Protein AF-0000000083510305 (afdb_homodimer)

Secondary structure (DSSP, 8-state):
------TT--S--HHHHHHHHHHHHHTSSS-SS-HHHHHHHHHHHT-SSHHHHHHHHHHHHHHS-HHHHHHHHHHHHHHHHHHTTHHHH---HHHHHHHHHHHH---SS--S-HHHHHHHHHHHHHHHHHTHHHHH-----/------TT--S--HHHHHHHHHHHHHTSSS-SS-HHHHHHHHHHHT-SSHHHHHHHHHHHHHHS-HHHHHHHHHHHHHHHHHHTTHHHH---HHHHHHHHHHHH---SS--S-HHHHHHHHHHHHHHHHHTHHHHH-----

Solvent-accessible surface area (backbone atoms only — not comparable to full-atom values): 15583 Å² total; per-residue (Å²): 130,83,68,81,63,56,76,70,58,73,85,52,53,61,60,47,36,52,37,42,53,46,53,55,44,53,62,34,92,58,30,68,41,43,49,90,44,39,65,58,52,50,56,28,65,64,41,80,54,62,70,57,21,53,51,45,47,29,52,54,52,70,67,42,58,65,70,43,35,46,49,47,54,48,51,48,51,52,50,48,57,50,35,76,41,15,92,79,69,72,39,39,63,65,56,48,11,63,60,43,8,63,29,34,38,53,60,84,66,84,79,63,58,63,70,60,49,44,52,48,26,20,48,48,43,34,48,49,58,74,42,35,50,80,55,75,41,76,73,89,117,129,81,66,80,62,58,75,70,59,71,86,52,55,61,62,46,34,51,34,41,52,44,52,56,44,54,61,34,93,58,31,66,42,43,50,91,44,41,65,58,51,50,56,28,66,64,42,80,53,63,69,58,21,53,50,45,47,29,52,53,51,72,66,42,59,65,70,43,36,47,47,48,54,48,51,48,52,52,50,48,58,50,35,76,41,15,91,80,70,73,38,38,63,64,55,48,12,63,61,43,7,62,30,34,36,53,62,82,66,85,79,63,59,62,70,59,49,45,51,48,27,20,48,49,43,35,48,49,60,75,40,34,50,78,54,74,42,76,73,89,116

Sequence (282 aa):
EEKLNLDDSQWEDIHVVTGALKMFFRELPEPLFPFCFFELFVEAIKTQDYQQRVQSIKKLVSQLPKPNHDTMKVLFRHLQKIIAKASENLMSTQGISIVFGPTLLWPQFDTGNMAVHMVYQNQIVELILIEYSEIFGPTDDEEKLNLDDSQWEDIHVVTGALKMFFRELPEPLFPFCFFELFVEAIKTQDYQQRVQSIKKLVSQLPKPNHDTMKVLFRHLQKIIAKASENLMSTQGISIVFGPTLLWPQFDTGNMAVHMVYQNQIVELILIEYSEIFGPTDD

Structure (mmCIF, N/CA/C/O backbone):
data_AF-0000000083510305-model_v1
#
loop_
_entity.id
_entity.type
_entity.pdbx_description
1 polymer 'Rho GTPase-activating protein 15'
#
loop_
_atom_site.group_PDB
_atom_site.id
_atom_site.type_symbol
_atom_site.label_atom_id
_atom_site.label_alt_id
_atom_site.label_comp_id
_atom_site.label_asym_id
_atom_site.label_entity_id
_atom_site.label_seq_id
_atom_site.pdbx_PDB_ins_code
_atom_site.Cartn_x
_atom_site.Cartn_y
_atom_site.Cartn_z
_atom_site.occupancy
_atom_site.B_iso_or_equiv
_atom_site.auth_seq_id
_atom_site.auth_comp_id
_atom_site.auth_asym_id
_atom_site.auth_atom_id
_atom_site.pdbx_PDB_model_num
ATOM 1 N N . GLU A 1 1 ? -6.637 30.328 -6.191 1 25.42 1 GLU A N 1
ATOM 2 C CA . GLU A 1 1 ? -6.035 29.266 -5.398 1 25.42 1 GLU A CA 1
ATOM 3 C C . GLU A 1 1 ? -6.324 27.891 -6.004 1 25.42 1 GLU A C 1
ATOM 5 O O . GLU A 1 1 ? -7.473 27.453 -6.039 1 25.42 1 GLU A O 1
ATOM 10 N N . GLU A 1 2 ? -5.828 27.453 -7.109 1 31.28 2 GLU A N 1
ATOM 11 C CA . GLU A 1 2 ? -6.191 26.344 -7.984 1 31.28 2 GLU A CA 1
ATOM 12 C C . GLU A 1 2 ? -6.234 25.031 -7.219 1 31.28 2 GLU A C 1
ATOM 14 O O . GLU A 1 2 ? -5.238 24.625 -6.625 1 31.28 2 GLU A O 1
ATOM 19 N N . LYS A 1 3 ? -7.402 24.75 -6.73 1 38.06 3 LYS A N 1
ATOM 20 C CA . LYS A 1 3 ? -7.809 23.531 -6.047 1 38.06 3 LYS A CA 1
ATOM 21 C C . LYS A 1 3 ? -7.242 22.297 -6.742 1 38.06 3 LYS A C 1
ATOM 23 O O . LYS A 1 3 ? -7.453 22.109 -7.941 1 38.06 3 LYS A O 1
ATOM 28 N N . LEU A 1 4 ? -6.059 21.969 -6.465 1 45.41 4 LEU A N 1
ATOM 29 C CA . LEU A 1 4 ? -5.48 20.734 -6.996 1 45.41 4 LEU A CA 1
ATOM 30 C C . LEU A 1 4 ? -6.516 19.625 -7.031 1 45.41 4 LEU A C 1
ATOM 32 O O . LEU A 1 4 ? -7.004 19.188 -5.984 1 45.41 4 LEU A O 1
ATOM 36 N N . ASN A 1 5 ? -7.527 19.891 -7.984 1 44.62 5 ASN A N 1
ATOM 37 C CA . ASN A 1 5 ? -8.602 18.922 -8.156 1 44.62 5 ASN A CA 1
ATOM 38 C C . ASN A 1 5 ? -8.047 17.547 -8.531 1 44.62 5 ASN A C 1
ATOM 40 O O . ASN A 1 5 ? -7.805 17.266 -9.703 1 44.62 5 ASN A O 1
ATOM 44 N N . LEU A 1 6 ? -7.402 16.984 -7.684 1 47.88 6 LEU A N 1
ATOM 45 C CA . LEU A 1 6 ? -6.914 15.617 -7.887 1 47.88 6 LEU A CA 1
ATOM 46 C C . LEU A 1 6 ? -8.062 14.672 -8.234 1 47.88 6 LEU A C 1
ATOM 48 O O . LEU A 1 6 ? -7.832 13.57 -8.734 1 47.88 6 LEU A O 1
ATOM 52 N N . ASP A 1 7 ? -9.273 15.094 -7.91 1 45.78 7 ASP A N 1
ATOM 53 C CA . ASP A 1 7 ? -10.406 14.203 -8.156 1 45.78 7 ASP A CA 1
ATOM 54 C C . ASP A 1 7 ? -10.727 14.117 -9.641 1 45.78 7 ASP A C 1
ATOM 56 O O . ASP A 1 7 ? -11.461 13.227 -10.078 1 45.78 7 ASP A O 1
ATOM 60 N N . ASP A 1 8 ? -10.625 15.172 -10.258 1 42.31 8 ASP A N 1
ATOM 61 C CA . ASP A 1 8 ? -11.156 15.227 -11.617 1 42.31 8 ASP A CA 1
ATOM 62 C C . ASP A 1 8 ? -10.391 14.297 -12.547 1 42.31 8 ASP A C 1
ATOM 64 O O . ASP A 1 8 ? -10.469 14.43 -13.773 1 42.31 8 ASP A O 1
ATOM 68 N N . SER A 1 9 ? -9.375 13.703 -12.195 1 45.38 9 SER A N 1
ATOM 69 C CA . SER A 1 9 ? -8.617 12.93 -13.172 1 45.38 9 SER A CA 1
ATOM 70 C C . SER A 1 9 ? -9.422 11.734 -13.68 1 45.38 9 SER A C 1
ATOM 72 O O . SER A 1 9 ? -9.305 10.633 -13.141 1 45.38 9 SER A O 1
ATOM 74 N N . GLN A 1 10 ? -10.555 11.859 -14.039 1 45.66 10 GLN A N 1
ATOM 75 C CA . GLN A 1 10 ? -11.383 10.82 -14.656 1 45.66 10 GLN A CA 1
ATOM 76 C C . GLN A 1 10 ? -10.539 9.883 -15.516 1 45.66 10 GLN A C 1
ATOM 78 O O . GLN A 1 10 ? -10.734 8.672 -15.492 1 45.66 10 GLN A O 1
ATOM 83 N N . TRP A 1 11 ? -10.086 10.367 -16.719 1 45.5 11 TRP A N 1
ATOM 84 C CA . TRP A 1 11 ? -9.445 9.453 -17.656 1 45.5 11 TRP A CA 1
ATOM 85 C C . TRP A 1 11 ? -8.031 9.109 -17.188 1 45.5 11 TRP A C 1
ATOM 87 O O . TRP A 1 11 ? -7.059 9.711 -17.641 1 45.5 11 TRP A O 1
ATOM 97 N N . GLU A 1 12 ? -7.902 8.914 -15.922 1 55.81 12 GLU A N 1
ATOM 98 C CA . GLU A 1 12 ? -6.602 8.508 -15.398 1 55.81 12 GLU A CA 1
ATOM 99 C C . GLU A 1 12 ? -5.973 7.422 -16.266 1 55.81 12 GLU A C 1
ATOM 101 O O . GLU A 1 12 ? -6.656 6.484 -16.688 1 55.81 12 GLU A O 1
ATOM 106 N N . ASP A 1 13 ? -4.848 7.77 -17 1 70.75 13 ASP A N 1
ATOM 107 C CA . ASP A 1 13 ? -4.043 6.828 -17.766 1 70.75 13 ASP A CA 1
ATOM 108 C C . ASP A 1 13 ? -3.754 5.562 -16.953 1 70.75 13 ASP A C 1
ATOM 110 O O . ASP A 1 13 ? -2.994 5.602 -15.984 1 70.75 13 ASP A O 1
ATOM 114 N N . ILE A 1 14 ? -4.555 4.59 -17.125 1 77.38 14 ILE A N 1
ATOM 115 C CA . ILE A 1 14 ? -4.508 3.311 -16.422 1 77.38 14 ILE A CA 1
ATOM 116 C C . ILE A 1 14 ? -3.07 2.799 -16.375 1 77.38 14 ILE A C 1
ATOM 118 O O . ILE A 1 14 ? -2.658 2.174 -15.391 1 77.38 14 ILE A O 1
ATOM 122 N N . HIS A 1 15 ? -2.385 3.211 -17.406 1 78.38 15 HIS A N 1
ATOM 123 C CA . HIS A 1 15 ? -0.986 2.797 -17.438 1 78.38 15 HIS A CA 1
ATOM 124 C C . HIS A 1 15 ? -0.173 3.527 -16.375 1 78.38 15 HIS A C 1
ATOM 126 O O . HIS A 1 15 ? 0.713 2.938 -15.75 1 78.38 15 HIS A O 1
ATOM 132 N N . VAL A 1 16 ? -0.559 4.719 -16.25 1 80.88 16 VAL A N 1
ATOM 133 C CA . VAL A 1 16 ? 0.152 5.531 -15.273 1 80.88 16 VAL A CA 1
ATOM 134 C C . VAL A 1 16 ? -0.205 5.062 -13.867 1 80.88 16 VAL A C 1
ATOM 136 O O . VAL A 1 16 ? 0.675 4.91 -13.016 1 80.88 16 VAL A O 1
ATOM 139 N N . VAL A 1 17 ? -1.445 4.762 -13.617 1 83.38 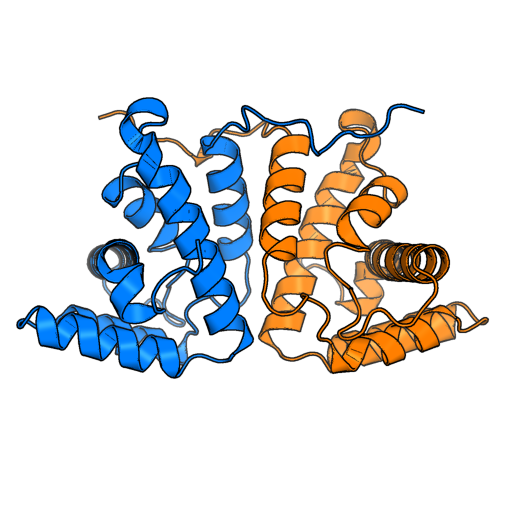17 VAL A N 1
ATOM 140 C CA . VAL A 1 17 ? -1.922 4.301 -12.32 1 83.38 17 VAL A CA 1
ATOM 141 C C . VAL A 1 17 ? -1.266 2.965 -11.977 1 83.38 17 VAL A C 1
ATOM 143 O O . VAL A 1 17 ? -0.73 2.793 -10.875 1 83.38 17 VAL A O 1
ATOM 146 N N . THR A 1 18 ? -1.279 2.061 -12.906 1 86 18 THR A N 1
ATOM 147 C CA . THR A 1 18 ? -0.677 0.747 -12.711 1 86 18 THR A CA 1
ATOM 148 C C . THR A 1 18 ? 0.826 0.87 -12.477 1 86 18 THR A C 1
ATOM 150 O O . THR A 1 18 ? 1.384 0.191 -11.617 1 86 18 THR A O 1
ATOM 153 N N . GLY A 1 19 ? 1.399 1.732 -13.25 1 86.38 19 GLY A N 1
ATOM 154 C CA . GLY A 1 19 ? 2.82 1.99 -13.078 1 86.38 19 GLY A CA 1
ATOM 155 C C . GLY A 1 19 ? 3.168 2.523 -11.703 1 86.38 19 GLY A C 1
ATOM 156 O O . GLY A 1 19 ? 4.16 2.105 -11.102 1 86.38 19 GLY A O 1
ATOM 157 N N . ALA A 1 20 ? 2.365 3.465 -11.242 1 85.62 20 ALA A N 1
ATOM 158 C CA . ALA A 1 20 ? 2.59 4.043 -9.922 1 85.62 20 ALA A CA 1
ATOM 159 C C . ALA A 1 20 ? 2.48 2.982 -8.828 1 85.62 20 ALA A C 1
ATOM 161 O O . ALA A 1 20 ? 3.33 2.906 -7.938 1 85.62 20 ALA A O 1
ATOM 162 N N . LEU A 1 21 ? 1.499 2.141 -8.906 1 91.19 21 LEU A N 1
ATOM 163 C CA . LEU A 1 21 ? 1.305 1.077 -7.926 1 91.19 21 LEU A CA 1
ATOM 164 C C . LEU A 1 21 ? 2.432 0.053 -8.008 1 91.19 21 LEU A C 1
ATOM 166 O O . LEU A 1 21 ? 2.957 -0.381 -6.977 1 91.19 21 LEU A O 1
ATOM 170 N N . LYS A 1 22 ? 2.789 -0.271 -9.156 1 91.62 22 LYS A N 1
ATOM 171 C CA . LYS A 1 22 ? 3.902 -1.193 -9.359 1 91.62 22 LYS A CA 1
ATOM 172 C C . LYS A 1 22 ? 5.172 -0.681 -8.688 1 91.62 22 LYS A C 1
ATOM 174 O O . LYS A 1 22 ? 5.816 -1.408 -7.93 1 91.62 22 LYS A O 1
ATOM 179 N N . MET A 1 23 ? 5.461 0.488 -9.016 1 86.12 23 MET A N 1
ATOM 180 C CA . MET A 1 23 ? 6.668 1.077 -8.445 1 86.12 23 MET A CA 1
ATOM 181 C C . MET A 1 23 ? 6.582 1.142 -6.926 1 86.12 23 MET A C 1
ATOM 183 O O . MET A 1 23 ? 7.559 0.861 -6.23 1 86.12 23 MET A O 1
ATOM 187 N N . PHE A 1 24 ? 5.566 1.543 -6.406 1 89.56 24 PHE A N 1
ATOM 188 C CA . PHE A 1 24 ? 5.363 1.658 -4.965 1 89.56 24 PHE A CA 1
ATOM 189 C C . PHE A 1 24 ? 5.582 0.315 -4.277 1 89.56 24 PHE A C 1
ATOM 191 O O . PHE A 1 24 ? 6.348 0.221 -3.318 1 89.56 24 PHE A O 1
ATOM 198 N N . PHE A 1 25 ? 4.93 -0.717 -4.789 1 94.38 25 PHE A N 1
ATOM 199 C CA . PHE A 1 25 ? 5.023 -2.02 -4.145 1 94.38 25 PHE A CA 1
ATOM 200 C C . PHE A 1 25 ? 6.414 -2.617 -4.332 1 94.38 25 PHE A C 1
ATOM 202 O O . PHE A 1 25 ? 6.902 -3.35 -3.471 1 94.38 25 PHE A O 1
ATOM 209 N N . ARG A 1 26 ? 7.031 -2.252 -5.438 1 92.5 26 ARG A N 1
ATOM 210 C CA . ARG A 1 26 ? 8.375 -2.744 -5.719 1 92.5 26 ARG A CA 1
ATOM 211 C C . ARG A 1 26 ? 9.391 -2.176 -4.727 1 92.5 26 ARG A C 1
ATOM 213 O O . ARG A 1 26 ? 10.406 -2.807 -4.445 1 92.5 26 ARG A O 1
ATOM 220 N N . GLU A 1 27 ? 9.117 -1.088 -4.156 1 90.75 27 GLU A N 1
ATOM 221 C CA . GLU A 1 27 ? 10.062 -0.378 -3.303 1 90.75 27 GLU A CA 1
ATOM 222 C C . GLU A 1 27 ? 9.922 -0.807 -1.845 1 90.75 27 GLU A C 1
ATOM 224 O O . GLU A 1 27 ? 10.75 -0.453 -1.004 1 90.75 27 GLU A O 1
ATOM 229 N N . LEU A 1 28 ? 8.922 -1.555 -1.534 1 93.38 28 LEU A N 1
ATOM 230 C CA . LEU A 1 28 ? 8.75 -2.004 -0.158 1 93.38 28 LEU A CA 1
ATOM 231 C C . LEU A 1 28 ? 9.922 -2.879 0.28 1 93.38 28 LEU A C 1
ATOM 233 O O . LEU A 1 28 ? 10.43 -3.68 -0.507 1 93.38 28 LEU A O 1
ATOM 237 N N . PRO A 1 29 ? 10.352 -2.738 1.531 1 92.12 29 PRO A N 1
ATOM 238 C CA . PRO A 1 29 ? 11.445 -3.582 2.012 1 92.12 29 PRO A CA 1
ATOM 239 C C . PRO A 1 29 ? 11.109 -5.07 1.975 1 92.12 29 PRO A C 1
ATOM 241 O O . PRO A 1 29 ? 12 -5.906 1.83 1 92.12 29 PRO A O 1
ATOM 244 N N . GLU A 1 30 ? 9.906 -5.344 2.186 1 95.25 30 GLU A N 1
ATOM 245 C CA . GLU A 1 30 ? 9.336 -6.676 2.01 1 95.25 30 GLU A CA 1
ATOM 246 C C . GLU A 1 30 ? 8.125 -6.641 1.085 1 95.25 30 GLU A C 1
ATOM 248 O O . GLU A 1 30 ? 7.32 -5.707 1.141 1 95.25 30 GLU A O 1
ATOM 253 N N . PRO A 1 31 ? 8.07 -7.719 0.222 1 96.81 31 PRO A N 1
ATOM 254 C CA . PRO A 1 31 ? 6.945 -7.691 -0.712 1 96.81 31 PRO A CA 1
ATOM 255 C C . PRO A 1 31 ? 5.598 -7.867 -0.016 1 96.81 31 PRO A C 1
ATOM 257 O O . PRO A 1 31 ? 5.547 -8.258 1.152 1 96.81 31 PRO A O 1
ATOM 260 N N . LEU A 1 32 ? 4.555 -7.449 -0.732 1 97.38 32 LEU A N 1
ATOM 261 C CA . LEU A 1 32 ? 3.203 -7.582 -0.201 1 97.38 32 LEU A CA 1
ATOM 262 C C . LEU A 1 32 ? 2.943 -9.008 0.276 1 97.38 32 LEU A C 1
ATOM 264 O O . LEU A 1 32 ? 2.277 -9.211 1.292 1 97.38 32 LEU A O 1
ATOM 268 N N . PHE A 1 33 ? 3.445 -9.969 -0.569 1 98.19 33 PHE A N 1
ATOM 269 C CA . PHE A 1 33 ? 3.551 -11.344 -0.089 1 98.19 33 PHE A CA 1
ATOM 270 C C . PHE A 1 33 ? 4.816 -11.531 0.741 1 98.19 33 PHE A C 1
ATOM 272 O O . PHE A 1 33 ? 5.914 -11.641 0.193 1 98.19 33 PHE A O 1
ATOM 279 N N . PRO A 1 34 ? 4.625 -11.641 2.004 1 97.25 34 PRO A N 1
ATOM 280 C CA . PRO A 1 34 ? 5.824 -11.68 2.848 1 97.25 34 PRO A CA 1
ATOM 281 C C . PRO A 1 34 ? 6.777 -12.812 2.465 1 97.25 34 PRO A C 1
ATOM 283 O O . PRO A 1 34 ? 6.336 -13.867 2.002 1 97.25 34 PRO A O 1
ATOM 286 N N . PHE A 1 35 ? 8.055 -12.586 2.801 1 96.56 35 PHE A N 1
ATOM 287 C CA . PHE A 1 35 ? 9.117 -13.523 2.443 1 96.56 35 PHE A CA 1
ATOM 288 C C . PHE A 1 35 ? 8.797 -14.922 2.941 1 96.56 35 PHE A C 1
ATOM 290 O O . PHE A 1 35 ? 8.961 -15.906 2.209 1 96.56 35 PHE A O 1
ATOM 297 N N . CYS A 1 36 ? 8.297 -15.023 4.125 1 96.75 36 CYS A N 1
ATOM 298 C CA . CYS A 1 36 ? 8.07 -16.328 4.754 1 96.75 36 CYS A CA 1
ATOM 299 C C . CYS A 1 36 ? 6.918 -17.062 4.074 1 96.75 36 CYS A C 1
ATOM 301 O O . CYS A 1 36 ? 6.738 -18.266 4.285 1 96.75 36 CYS A O 1
ATOM 303 N N . PHE A 1 37 ? 6.203 -16.406 3.172 1 97.75 37 PHE A N 1
ATOM 304 C CA . PHE A 1 37 ? 5.062 -17.016 2.502 1 97.75 37 PHE A CA 1
ATOM 305 C C . PHE A 1 37 ? 5.418 -17.422 1.073 1 97.75 37 PHE A C 1
ATOM 307 O O . PHE A 1 37 ? 4.66 -18.125 0.412 1 97.75 37 PHE A O 1
ATOM 314 N N . PHE A 1 38 ? 6.516 -17 0.549 1 97.38 38 PHE A N 1
ATOM 315 C CA . PHE A 1 38 ? 6.859 -17.156 -0.859 1 97.38 38 PHE A CA 1
ATOM 316 C C . PHE A 1 38 ? 6.805 -18.625 -1.261 1 97.38 38 PHE A C 1
ATOM 318 O O . PHE A 1 38 ? 6.074 -19 -2.18 1 97.38 38 PHE A O 1
ATOM 325 N N . GLU A 1 39 ? 7.543 -19.422 -0.494 1 96.62 39 GLU A N 1
ATOM 326 C CA . GLU A 1 39 ? 7.621 -20.828 -0.853 1 96.62 39 GLU A CA 1
ATOM 327 C C . GLU A 1 39 ? 6.27 -21.516 -0.693 1 96.62 39 GLU A C 1
ATOM 329 O O . GLU A 1 39 ? 5.938 -22.438 -1.451 1 96.62 39 GLU A O 1
ATOM 334 N N . LEU A 1 40 ? 5.531 -21.078 0.285 1 98.38 40 LEU A N 1
ATOM 335 C CA . LEU A 1 40 ? 4.211 -21.656 0.513 1 98.38 40 LEU A CA 1
ATOM 336 C C . LEU A 1 40 ? 3.291 -21.4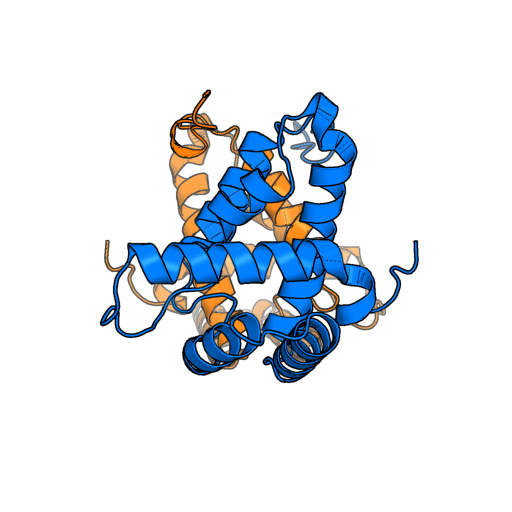06 -0.674 1 98.38 40 LEU A C 1
ATOM 338 O O . LEU A 1 40 ? 2.594 -22.312 -1.137 1 98.38 40 LEU A O 1
ATOM 342 N N . PHE A 1 41 ? 3.344 -20.203 -1.216 1 98.62 41 PHE A N 1
ATOM 343 C CA . PHE A 1 41 ? 2.521 -19.859 -2.373 1 98.62 41 PHE A CA 1
ATOM 344 C C . PHE A 1 41 ? 3.002 -20.609 -3.613 1 98.62 41 PHE A C 1
ATOM 346 O O . PHE A 1 41 ? 2.193 -21.047 -4.43 1 98.62 41 PHE A O 1
ATOM 353 N N . VAL A 1 42 ? 4.324 -20.719 -3.77 1 97.75 42 VAL A N 1
ATOM 354 C CA . VAL A 1 42 ? 4.875 -21.438 -4.914 1 97.75 42 VAL A CA 1
ATOM 355 C C . VAL A 1 42 ? 4.43 -22.891 -4.879 1 97.75 42 VAL A C 1
ATOM 357 O O . VAL A 1 42 ? 3.994 -23.438 -5.891 1 97.75 42 VAL A O 1
ATOM 360 N N . GLU A 1 43 ? 4.504 -23.5 -3.725 1 98.12 43 GLU A N 1
ATOM 361 C CA . GLU A 1 43 ? 4.074 -24.891 -3.607 1 98.12 43 GLU A CA 1
ATOM 362 C C . GLU A 1 43 ? 2.578 -25.031 -3.869 1 98.12 43 GLU A C 1
ATOM 364 O O . GLU A 1 43 ? 2.141 -25.984 -4.508 1 98.12 43 GLU A O 1
ATOM 369 N N . ALA A 1 44 ? 1.809 -24.109 -3.418 1 98.69 44 ALA A N 1
ATOM 370 C CA . ALA A 1 44 ? 0.358 -24.141 -3.59 1 98.69 44 ALA A CA 1
ATOM 371 C C . ALA A 1 44 ? -0.02 -24.062 -5.066 1 98.69 44 ALA A C 1
ATOM 373 O O . ALA A 1 44 ? -0.903 -24.781 -5.527 1 98.69 44 ALA A O 1
ATOM 374 N N . ILE A 1 45 ? 0.703 -23.219 -5.789 1 98.56 45 ILE A N 1
ATOM 375 C CA . ILE A 1 45 ? 0.307 -22.969 -7.172 1 98.56 45 ILE A CA 1
ATOM 376 C C . ILE A 1 45 ? 0.693 -24.156 -8.039 1 98.56 45 ILE A C 1
ATOM 378 O O . ILE A 1 45 ? 0.179 -24.312 -9.148 1 98.56 45 ILE A O 1
ATOM 382 N N . LYS A 1 46 ? 1.541 -24.969 -7.543 1 97.75 46 LYS A N 1
ATOM 383 C CA . LYS A 1 46 ? 1.995 -26.141 -8.273 1 97.75 46 LYS A CA 1
ATOM 384 C C . LYS A 1 46 ? 0.992 -27.281 -8.148 1 97.75 46 LYS A C 1
ATOM 386 O O . LYS A 1 46 ? 1.075 -28.266 -8.883 1 97.75 46 LYS A O 1
ATOM 391 N N . THR A 1 47 ? 0.057 -27.125 -7.238 1 98 47 THR A N 1
ATOM 392 C CA . THR A 1 47 ? -0.943 -28.172 -7.035 1 98 47 THR A CA 1
ATOM 393 C C . THR A 1 47 ? -1.685 -28.469 -8.336 1 98 47 THR A C 1
ATOM 395 O O . THR A 1 47 ? -2.148 -27.547 -9.016 1 98 47 THR A O 1
ATOM 398 N N . GLN A 1 48 ? -1.865 -29.703 -8.641 1 96.94 48 GLN A N 1
ATOM 399 C CA . GLN A 1 48 ? -2.416 -30.109 -9.93 1 96.94 48 GLN A CA 1
ATOM 400 C C . GLN A 1 48 ? -3.928 -29.906 -9.969 1 96.94 48 GLN A C 1
ATOM 402 O O . GLN A 1 48 ? -4.473 -29.469 -10.984 1 96.94 48 GLN A O 1
ATOM 407 N N . ASP A 1 49 ? -4.598 -30.328 -8.93 1 97.88 49 ASP A N 1
ATOM 408 C CA . ASP A 1 49 ? -6.047 -30.156 -8.875 1 97.88 49 ASP A CA 1
ATOM 409 C C . ASP A 1 49 ? -6.414 -28.672 -8.719 1 97.88 49 ASP A C 1
ATOM 411 O O . ASP A 1 49 ? -5.992 -28.031 -7.758 1 97.88 49 ASP A O 1
ATOM 415 N N . TYR A 1 50 ? -7.199 -28.219 -9.617 1 97.94 50 TYR A N 1
ATOM 416 C CA . TYR A 1 50 ? -7.504 -26.781 -9.672 1 97.94 50 TYR A CA 1
ATOM 417 C C . TYR A 1 50 ? -8.219 -26.344 -8.406 1 97.94 50 TYR A C 1
ATOM 419 O O . TYR A 1 50 ? -7.879 -25.312 -7.82 1 97.94 50 TYR A O 1
ATOM 427 N N . GLN A 1 51 ? -9.234 -27.062 -7.988 1 98.06 51 GLN A N 1
ATOM 428 C CA . GLN A 1 51 ? -10 -26.672 -6.809 1 98.06 51 GLN A CA 1
ATOM 429 C C . GLN A 1 51 ? -9.125 -26.688 -5.559 1 98.06 51 GLN A C 1
ATOM 431 O O . GLN A 1 51 ? -9.242 -25.812 -4.707 1 98.06 51 GLN A O 1
ATOM 436 N N . GLN A 1 52 ? -8.297 -27.672 -5.48 1 98.38 52 GLN A N 1
ATOM 437 C CA . GLN A 1 52 ? -7.363 -27.734 -4.359 1 98.38 52 GLN A CA 1
ATOM 438 C C . GLN A 1 52 ? -6.371 -26.578 -4.402 1 98.38 52 GLN A C 1
ATOM 440 O O . GLN A 1 52 ? -5.996 -26.031 -3.357 1 98.38 52 GLN A O 1
ATOM 445 N N . ARG A 1 53 ? -5.926 -26.297 -5.586 1 98.56 53 ARG A N 1
ATOM 446 C CA . ARG A 1 53 ? -5.02 -25.172 -5.781 1 98.56 53 ARG A CA 1
ATOM 447 C C . ARG A 1 53 ? -5.641 -23.859 -5.281 1 98.56 53 ARG A C 1
ATOM 449 O O . ARG A 1 53 ? -5.012 -23.125 -4.527 1 98.56 53 ARG A O 1
ATOM 456 N N . VAL A 1 54 ? -6.875 -23.578 -5.645 1 98.62 54 VAL A N 1
ATOM 457 C CA . VAL A 1 54 ? -7.605 -22.391 -5.25 1 98.62 54 VAL A CA 1
ATOM 458 C C . VAL A 1 54 ? -7.789 -22.359 -3.734 1 98.62 54 VAL A C 1
ATOM 460 O O . VAL A 1 54 ? -7.574 -21.328 -3.092 1 98.62 54 VAL A O 1
ATOM 463 N N . GLN A 1 55 ? -8.117 -23.484 -3.135 1 98.62 55 GLN A N 1
ATOM 464 C CA . GLN A 1 55 ? -8.336 -23.547 -1.693 1 98.62 55 GLN A CA 1
ATOM 465 C C . GLN A 1 55 ? -7.031 -23.328 -0.928 1 98.62 55 GLN A C 1
ATOM 467 O O . GLN A 1 55 ? -7.027 -22.719 0.14 1 98.62 55 GLN A O 1
ATOM 472 N N . SER A 1 56 ? -5.965 -23.875 -1.467 1 98.75 56 SER A N 1
ATOM 473 C CA . SER A 1 56 ? -4.664 -23.688 -0.833 1 98.75 56 SER A CA 1
ATOM 474 C C . SER A 1 56 ? -4.246 -22.219 -0.853 1 98.75 56 SER A C 1
ATOM 476 O O . SER A 1 56 ? -3.742 -21.688 0.145 1 98.75 56 SER A O 1
ATOM 478 N N . ILE A 1 57 ? -4.465 -21.594 -1.938 1 98.81 57 ILE A N 1
ATOM 479 C CA . ILE A 1 57 ? -4.129 -20.172 -2.064 1 98.81 57 ILE A CA 1
ATOM 480 C C . ILE A 1 57 ? -5.016 -19.344 -1.135 1 98.81 57 ILE A C 1
ATOM 482 O O . ILE A 1 57 ? -4.535 -18.438 -0.452 1 98.81 57 ILE A O 1
ATOM 486 N N . LYS A 1 58 ? -6.273 -19.672 -1.089 1 98.75 58 LYS A N 1
ATOM 487 C CA . LYS A 1 58 ? -7.211 -18.984 -0.203 1 98.75 58 LYS A CA 1
ATOM 488 C C . LYS A 1 58 ? -6.773 -19.094 1.254 1 98.75 58 LYS A C 1
ATOM 490 O O . LYS A 1 58 ? -6.805 -18.109 1.994 1 98.75 58 LYS A O 1
ATOM 495 N N . LYS A 1 59 ? -6.395 -20.281 1.609 1 98.75 59 LYS A N 1
ATOM 496 C CA . LYS A 1 59 ? -5.934 -20.516 2.975 1 98.75 59 LYS A CA 1
ATOM 497 C C . LYS A 1 59 ? -4.711 -19.656 3.297 1 98.75 59 LYS A C 1
ATOM 499 O O . LYS A 1 59 ? -4.648 -19.031 4.355 1 98.75 59 LYS A O 1
ATOM 504 N N . LEU A 1 60 ? -3.771 -19.641 2.439 1 98.81 60 LEU A N 1
ATOM 505 C CA . LEU A 1 60 ? -2.555 -18.875 2.654 1 98.81 60 LEU A CA 1
ATOM 506 C C . LEU A 1 60 ? -2.867 -17.375 2.734 1 98.81 60 LEU A C 1
ATOM 508 O O . LEU A 1 60 ? -2.324 -16.672 3.586 1 98.81 60 LEU A O 1
ATOM 512 N N . VAL A 1 61 ? -3.773 -16.875 1.82 1 98.69 61 VAL A N 1
ATOM 513 C CA . VAL A 1 61 ? -4.176 -15.469 1.826 1 98.69 61 VAL A CA 1
ATOM 514 C C . VAL A 1 61 ? -4.812 -15.125 3.168 1 98.69 61 VAL A C 1
ATOM 516 O O . VAL A 1 61 ? -4.57 -14.047 3.717 1 98.69 61 VAL A O 1
ATOM 519 N N . SER A 1 62 ? -5.559 -16.016 3.736 1 98.38 62 SER A N 1
ATOM 520 C CA . SER A 1 62 ? -6.238 -15.781 5.004 1 98.38 62 SER A CA 1
ATOM 521 C C . SER A 1 62 ? -5.25 -15.781 6.168 1 98.38 62 SER A C 1
ATOM 523 O O . SER A 1 62 ? -5.555 -15.266 7.246 1 98.38 62 SER A O 1
ATOM 525 N N . GLN A 1 63 ? -4.082 -16.359 5.98 1 98.38 63 GLN A N 1
ATOM 526 C CA . GLN A 1 63 ? -3.082 -16.469 7.039 1 98.38 63 GLN A CA 1
ATOM 527 C C . GLN A 1 63 ? -2.111 -15.297 7.012 1 98.38 63 GLN A C 1
ATOM 529 O O . GLN A 1 63 ? -1.271 -15.156 7.902 1 98.38 63 GLN A O 1
ATOM 534 N N . LEU A 1 64 ? -2.176 -14.398 6.016 1 97.88 64 LEU A N 1
ATOM 535 C CA . LEU A 1 64 ? -1.316 -13.227 5.934 1 97.88 64 LEU A CA 1
ATOM 536 C C . LEU A 1 64 ? -1.546 -12.305 7.125 1 97.88 64 LEU A C 1
ATOM 538 O O . LEU A 1 64 ? -2.645 -12.266 7.684 1 97.88 64 LEU A O 1
ATOM 542 N N . PRO A 1 65 ? -0.443 -11.547 7.461 1 95.25 65 PRO A N 1
ATOM 543 C CA . PRO A 1 65 ? -0.734 -10.445 8.383 1 95.25 65 PRO A CA 1
ATOM 544 C C . PRO A 1 65 ? -1.902 -9.578 7.914 1 95.25 65 PRO A C 1
ATOM 546 O O . PRO A 1 65 ? -2.057 -9.336 6.715 1 95.25 65 PRO A O 1
ATOM 549 N N . LYS A 1 66 ? -2.689 -9.008 8.844 1 95.5 66 LYS A N 1
ATOM 550 C CA . LYS A 1 66 ? -3.93 -8.305 8.531 1 95.5 66 LYS A CA 1
ATOM 551 C C . LYS A 1 66 ? -3.68 -7.145 7.574 1 95.5 66 LYS A C 1
ATOM 553 O O . LYS A 1 66 ? -4.398 -6.984 6.586 1 95.5 66 LYS A O 1
ATOM 558 N N . PRO A 1 67 ? -2.66 -6.301 7.773 1 94.69 67 PRO A N 1
ATOM 559 C CA . PRO A 1 67 ? -2.436 -5.211 6.824 1 94.69 67 PRO A CA 1
ATOM 560 C C . PRO A 1 67 ? -2.125 -5.711 5.414 1 94.69 67 PRO A C 1
ATOM 562 O O . PRO A 1 67 ? -2.566 -5.109 4.43 1 94.69 67 PRO A O 1
ATOM 565 N N . ASN A 1 68 ? -1.395 -6.824 5.352 1 97.06 68 ASN A N 1
ATOM 566 C CA . ASN A 1 68 ? -1.089 -7.387 4.043 1 97.06 68 ASN A CA 1
ATOM 567 C C . ASN A 1 68 ? -2.342 -7.926 3.357 1 97.06 68 ASN A C 1
ATOM 569 O O . ASN A 1 68 ? -2.561 -7.684 2.17 1 97.06 68 ASN A O 1
ATOM 573 N N . HIS A 1 69 ? -3.111 -8.656 4.168 1 97.5 69 HIS A N 1
ATOM 574 C CA . HIS A 1 69 ? -4.359 -9.203 3.65 1 97.5 69 HIS A CA 1
ATOM 575 C C . HIS A 1 69 ? -5.281 -8.102 3.139 1 97.5 69 HIS A C 1
ATOM 577 O O . HIS A 1 69 ? -5.797 -8.188 2.023 1 97.5 69 HIS A O 1
ATOM 583 N N . ASP A 1 70 ? -5.484 -7.109 3.963 1 95.44 70 ASP A N 1
ATOM 584 C CA . ASP A 1 70 ? -6.383 -6.012 3.615 1 95.44 70 ASP A CA 1
ATOM 585 C C . ASP A 1 70 ? -5.891 -5.27 2.375 1 95.44 70 ASP A C 1
ATOM 587 O O . ASP A 1 70 ? -6.684 -4.898 1.511 1 95.44 70 ASP A O 1
ATOM 591 N N . THR A 1 71 ? -4.609 -4.992 2.336 1 96 71 THR A N 1
ATOM 592 C CA . THR A 1 71 ? -4 -4.336 1.186 1 96 71 THR A CA 1
ATOM 593 C C . THR A 1 71 ? -4.191 -5.172 -0.079 1 96 71 THR A C 1
ATOM 595 O O . THR A 1 71 ? -4.547 -4.637 -1.133 1 96 71 THR A O 1
ATOM 598 N N . MET A 1 72 ? -3.986 -6.492 0.004 1 97.38 72 MET A N 1
ATOM 599 C CA . MET A 1 72 ? -4.164 -7.391 -1.133 1 97.38 72 MET A CA 1
ATOM 600 C C . MET A 1 72 ? -5.602 -7.348 -1.641 1 97.38 72 MET A C 1
ATOM 602 O O . MET A 1 72 ? -5.836 -7.242 -2.846 1 97.38 72 MET A O 1
ATOM 606 N N . LYS A 1 73 ? -6.48 -7.41 -0.762 1 96.75 73 LYS A N 1
ATOM 607 C CA . LYS A 1 73 ? -7.895 -7.387 -1.116 1 96.75 73 LYS A CA 1
ATOM 608 C C . LYS A 1 73 ? -8.242 -6.141 -1.926 1 96.75 73 LYS A C 1
ATOM 610 O O . LYS A 1 73 ? -8.859 -6.23 -2.988 1 96.75 73 LYS A O 1
ATOM 615 N N . VAL A 1 74 ? -7.852 -5.012 -1.503 1 94.75 74 VAL A N 1
ATOM 616 C CA . VAL A 1 74 ? -8.172 -3.74 -2.146 1 94.75 74 VAL A CA 1
ATOM 617 C C . VAL A 1 74 ? -7.434 -3.639 -3.48 1 94.75 74 VAL A C 1
ATOM 619 O O . VAL A 1 74 ? -8.008 -3.217 -4.484 1 94.75 74 VAL A O 1
ATOM 622 N N . LEU A 1 75 ? -6.133 -4.012 -3.486 1 95.69 75 LEU A N 1
ATOM 623 C CA . LEU A 1 75 ? -5.336 -3.934 -4.703 1 95.69 75 LEU A CA 1
ATOM 624 C C . LEU A 1 75 ? -5.926 -4.816 -5.797 1 95.69 75 LEU A C 1
ATOM 626 O O . LEU A 1 75 ? -6.121 -4.363 -6.93 1 95.69 75 LEU A O 1
ATOM 630 N N . PHE A 1 76 ? -6.25 -6.031 -5.484 1 96.56 76 PHE A N 1
ATOM 631 C CA . PHE A 1 76 ? -6.73 -6.961 -6.496 1 96.56 76 PHE A CA 1
ATOM 632 C C . PHE A 1 76 ? -8.133 -6.582 -6.957 1 96.56 76 PHE A C 1
ATOM 634 O O . PHE A 1 76 ? -8.484 -6.785 -8.125 1 96.56 76 PHE A O 1
ATOM 641 N N . ARG A 1 77 ? -8.883 -6.027 -6.066 1 93.62 77 ARG A N 1
ATOM 642 C CA . ARG A 1 77 ? -10.164 -5.477 -6.5 1 93.62 77 ARG A CA 1
ATOM 643 C C . ARG A 1 77 ? -9.961 -4.359 -7.52 1 93.62 77 ARG A C 1
ATOM 645 O O . ARG A 1 77 ? -10.688 -4.285 -8.516 1 93.62 77 ARG A O 1
ATOM 652 N N . HIS A 1 78 ? -9.07 -3.523 -7.195 1 89.88 78 HIS A N 1
ATOM 653 C CA . HIS A 1 78 ? -8.742 -2.443 -8.117 1 89.88 78 HIS A CA 1
ATOM 654 C C . HIS A 1 78 ? -8.289 -2.99 -9.469 1 89.88 78 HIS A C 1
ATOM 656 O O . HIS A 1 78 ? -8.719 -2.5 -10.516 1 89.88 78 HIS A O 1
ATOM 662 N N . LEU A 1 79 ? -7.449 -3.961 -9.438 1 92.81 79 LEU A N 1
ATOM 663 C CA . LEU A 1 79 ? -6.938 -4.559 -10.664 1 92.81 79 LEU A CA 1
ATOM 664 C C . LEU A 1 79 ? -8.055 -5.238 -11.445 1 92.81 79 LEU A C 1
ATOM 666 O O . LEU A 1 79 ? -8.055 -5.223 -12.68 1 92.81 79 LEU A O 1
ATOM 670 N N . GLN A 1 80 ? -8.945 -5.816 -10.727 1 91.62 80 GLN A N 1
ATOM 671 C CA . GLN A 1 80 ? -10.109 -6.391 -11.391 1 91.62 80 GLN A CA 1
ATOM 672 C C . GLN A 1 80 ? -10.891 -5.32 -12.148 1 91.62 80 GLN A C 1
ATOM 674 O O . GLN A 1 80 ? -11.383 -5.566 -13.25 1 91.62 80 GLN A O 1
ATOM 679 N N . LYS A 1 81 ? -11.062 -4.207 -11.562 1 86.75 81 LYS A N 1
ATOM 680 C CA . LYS A 1 81 ? -11.773 -3.107 -12.211 1 86.75 81 LYS A CA 1
ATOM 681 C C . LYS A 1 81 ? -11.055 -2.672 -13.484 1 86.75 81 LYS A C 1
ATOM 683 O O . LYS A 1 81 ? -11.703 -2.344 -14.484 1 86.75 81 LYS A O 1
ATOM 688 N N . ILE A 1 82 ? -9.812 -2.664 -13.453 1 84.62 82 ILE A N 1
ATOM 689 C CA . ILE A 1 82 ? -9 -2.332 -14.625 1 84.62 82 ILE A CA 1
ATOM 690 C C . ILE A 1 82 ? -9.227 -3.375 -15.711 1 84.62 82 ILE A C 1
ATOM 692 O O . ILE A 1 82 ? -9.422 -3.027 -16.875 1 84.62 82 ILE A O 1
ATOM 696 N N . ILE A 1 83 ? -9.164 -4.621 -15.312 1 88.44 83 ILE A N 1
ATOM 697 C CA . ILE A 1 83 ? -9.289 -5.738 -16.234 1 88.44 83 ILE A CA 1
ATOM 698 C C . ILE A 1 83 ? -10.664 -5.707 -16.891 1 88.44 83 ILE A C 1
ATOM 700 O O . ILE A 1 83 ? -10.812 -6.043 -18.078 1 88.44 83 ILE A O 1
ATOM 704 N N . ALA A 1 84 ? -11.672 -5.301 -16.172 1 86.25 84 ALA A N 1
ATOM 705 C CA . ALA A 1 84 ? -13.039 -5.234 -16.688 1 86.25 84 ALA A CA 1
ATOM 706 C C . ALA A 1 84 ? -13.125 -4.309 -17.906 1 86.25 84 ALA A C 1
ATOM 708 O O . ALA A 1 84 ? -14.031 -4.43 -18.719 1 86.25 84 ALA A O 1
ATOM 709 N N . LYS A 1 85 ? -12.164 -3.408 -18.047 1 82.19 85 LYS A N 1
ATOM 710 C CA . LYS A 1 85 ? -12.125 -2.486 -19.172 1 82.19 85 LYS A CA 1
ATOM 711 C C . LYS A 1 85 ? -10.953 -2.805 -20.109 1 82.19 85 LYS A C 1
ATOM 713 O O . LYS A 1 85 ? -10.391 -1.905 -20.734 1 82.19 85 LYS A O 1
ATOM 718 N N . ALA A 1 86 ? -10.57 -4.066 -20.109 1 76.56 86 ALA A N 1
ATOM 719 C CA . ALA A 1 86 ? -9.383 -4.508 -20.828 1 76.56 86 ALA A CA 1
ATOM 720 C C . ALA A 1 86 ? -9.492 -4.168 -22.312 1 76.56 86 ALA A C 1
ATOM 722 O O . ALA A 1 86 ? -8.5 -3.807 -22.953 1 76.56 86 ALA A O 1
ATOM 723 N N . SER A 1 87 ? -10.586 -4.352 -22.859 1 75.38 87 SER A N 1
ATOM 724 C CA . SER A 1 87 ? -10.781 -4.039 -24.281 1 75.38 87 SER A CA 1
ATOM 725 C C . SER A 1 87 ? -10.438 -2.582 -24.562 1 75.38 87 SER A C 1
ATOM 727 O O . SER A 1 87 ? -10.008 -2.252 -25.672 1 75.38 87 SER A O 1
ATOM 729 N N . GLU A 1 88 ? -10.578 -1.771 -23.625 1 71.44 88 GLU A N 1
ATOM 730 C CA . GLU A 1 88 ? -10.32 -0.342 -23.781 1 71.44 88 GLU A CA 1
ATOM 731 C C . GLU A 1 88 ? -8.891 0.01 -23.391 1 71.44 88 GLU A C 1
ATOM 733 O O . GLU A 1 88 ? -8.242 0.835 -24.031 1 71.44 88 GLU A O 1
ATOM 738 N N . ASN A 1 89 ? -8.43 -0.691 -22.406 1 70.25 89 ASN A N 1
ATOM 739 C CA . ASN A 1 89 ? -7.168 -0.242 -21.844 1 70.25 89 ASN A CA 1
ATOM 740 C C . ASN A 1 89 ? -6.031 -1.204 -22.172 1 70.25 89 ASN A C 1
ATOM 742 O O . ASN A 1 89 ? -4.867 -0.92 -21.891 1 70.25 89 ASN A O 1
ATOM 746 N N . LEU A 1 90 ? -6.297 -2.434 -22.703 1 70.81 90 LEU A N 1
ATOM 747 C CA . LEU A 1 90 ? -5.336 -3.418 -23.203 1 70.81 90 LEU A CA 1
ATOM 748 C C . LEU A 1 90 ? -4.68 -4.156 -22.031 1 70.81 90 LEU A C 1
ATOM 750 O O . LEU A 1 90 ? -3.627 -4.777 -22.203 1 70.81 90 LEU A O 1
ATOM 754 N N . MET A 1 91 ? -5.215 -3.975 -20.781 1 79.19 91 MET A N 1
ATOM 755 C CA . MET A 1 91 ? -4.652 -4.656 -19.625 1 79.19 91 MET A CA 1
ATOM 756 C C . MET A 1 91 ? -5.445 -5.914 -19.297 1 79.19 91 MET A C 1
ATOM 758 O O . MET A 1 91 ? -6.355 -5.883 -18.469 1 79.19 91 MET A O 1
ATOM 762 N N . SER A 1 92 ? -5.004 -7.039 -19.828 1 88.88 92 SER A N 1
ATOM 763 C CA . SER A 1 92 ? -5.621 -8.336 -19.547 1 88.88 92 SER A CA 1
ATOM 764 C C . SER A 1 92 ? -5.148 -8.898 -18.219 1 88.88 92 SER A C 1
ATOM 766 O O . SER A 1 92 ? -4.215 -8.367 -17.609 1 88.88 92 SER A O 1
ATOM 768 N N . THR A 1 93 ? -5.855 -9.914 -17.797 1 93.12 93 THR A N 1
ATOM 769 C CA . THR A 1 93 ? -5.453 -10.609 -16.578 1 93.12 93 THR A CA 1
ATOM 770 C C . THR A 1 93 ? -3.998 -11.062 -16.672 1 93.12 93 THR A C 1
ATOM 772 O O . THR A 1 93 ? -3.236 -10.914 -15.719 1 93.12 93 THR A O 1
ATOM 775 N N . GLN A 1 94 ? -3.65 -11.492 -17.875 1 91.75 94 GLN A N 1
ATOM 776 C CA . GLN A 1 94 ? -2.279 -11.945 -18.094 1 91.75 94 GLN A CA 1
ATOM 777 C C . GLN A 1 94 ? -1.301 -10.773 -18.047 1 91.75 94 GLN A C 1
ATOM 779 O O . GLN A 1 94 ? -0.222 -10.891 -17.469 1 91.75 94 GLN A O 1
ATOM 784 N N . GLY A 1 95 ? -1.675 -9.758 -18.703 1 91.06 95 GLY A N 1
ATOM 785 C CA . GLY A 1 95 ? -0.825 -8.578 -18.688 1 91.06 95 GLY A CA 1
ATOM 786 C C . GLY A 1 95 ? -0.569 -8.039 -17.297 1 91.06 95 GLY A C 1
ATOM 787 O O . GLY A 1 95 ? 0.568 -7.711 -16.953 1 91.06 95 GLY A O 1
ATOM 788 N N . ILE A 1 96 ? -1.606 -8 -16.531 1 93.25 96 ILE A N 1
ATOM 789 C CA . ILE A 1 96 ? -1.51 -7.488 -15.164 1 93.25 96 ILE A CA 1
ATOM 790 C C . ILE A 1 96 ? -0.672 -8.438 -14.312 1 93.25 96 ILE A C 1
ATOM 792 O O . ILE A 1 96 ? 0.145 -7.996 -13.5 1 93.25 96 ILE A O 1
ATOM 796 N N . SER A 1 97 ? -0.801 -9.727 -14.555 1 96.31 97 SER A N 1
ATOM 797 C CA . SER A 1 97 ? -0.066 -10.703 -13.75 1 96.31 97 SER A CA 1
ATOM 798 C C . SER A 1 97 ? 1.426 -10.656 -14.062 1 96.31 97 SER A C 1
ATOM 800 O O . SER A 1 97 ? 2.258 -10.891 -13.188 1 96.31 97 SER A O 1
ATOM 802 N N . ILE A 1 98 ? 1.755 -10.367 -15.234 1 93.88 98 ILE A N 1
ATOM 803 C CA . ILE A 1 98 ? 3.156 -10.266 -15.633 1 93.88 98 ILE A CA 1
ATOM 804 C C . ILE A 1 98 ? 3.801 -9.07 -14.93 1 93.88 98 ILE A C 1
ATOM 806 O O . ILE A 1 98 ? 4.969 -9.125 -14.547 1 93.88 98 ILE A O 1
ATOM 810 N N . VAL A 1 99 ? 3.012 -8.062 -14.812 1 93.19 99 VAL A N 1
ATOM 811 C CA . VAL A 1 99 ? 3.52 -6.84 -14.195 1 93.19 99 VAL A CA 1
ATOM 812 C C . VAL A 1 99 ? 3.584 -7.012 -12.68 1 93.19 99 VAL A C 1
ATOM 814 O O . VAL A 1 99 ? 4.598 -6.691 -12.055 1 93.19 99 VAL A O 1
ATOM 817 N N . PHE A 1 100 ? 2.617 -7.543 -12.047 1 96.88 100 PHE A N 1
ATOM 818 C CA . PHE A 1 100 ? 2.463 -7.504 -10.594 1 96.88 100 PHE A CA 1
ATOM 819 C C . PHE A 1 100 ? 2.979 -8.789 -9.961 1 96.88 100 PHE A C 1
ATOM 821 O O . PHE A 1 100 ? 3.229 -8.836 -8.75 1 96.88 100 PHE A O 1
ATOM 828 N N . GLY A 1 101 ? 3.164 -9.828 -10.773 1 97.75 101 GLY A N 1
ATOM 829 C CA . GLY A 1 101 ? 3.719 -11.055 -10.211 1 97.75 101 GLY A CA 1
ATOM 830 C C . GLY A 1 101 ? 5.016 -10.836 -9.461 1 97.75 101 GLY A C 1
ATOM 831 O O . GLY A 1 101 ? 5.039 -10.875 -8.227 1 97.75 101 GLY A O 1
ATOM 832 N N . PRO A 1 102 ? 6.027 -10.438 -10.227 1 96.44 102 PRO A N 1
ATOM 833 C CA . PRO A 1 102 ? 7.324 -10.211 -9.586 1 96.44 102 PRO A CA 1
ATOM 834 C C . PRO A 1 102 ? 7.324 -8.992 -8.664 1 96.44 102 PRO A C 1
ATOM 836 O O . PRO A 1 102 ? 8.242 -8.82 -7.859 1 96.44 102 PRO A O 1
ATOM 839 N N . THR A 1 103 ? 6.32 -8.102 -8.836 1 96.5 103 THR A N 1
ATOM 840 C CA . THR A 1 103 ? 6.23 -6.879 -8.047 1 96.5 103 THR A CA 1
ATOM 841 C C . THR A 1 103 ? 5.727 -7.176 -6.637 1 96.5 103 THR A C 1
ATOM 843 O O . THR A 1 103 ? 6.207 -6.594 -5.664 1 96.5 103 THR A O 1
ATOM 846 N N . LEU A 1 104 ? 4.84 -8.109 -6.508 1 98.06 104 LEU A N 1
ATOM 847 C CA . LEU A 1 104 ? 4.152 -8.328 -5.238 1 98.06 104 LEU A CA 1
ATOM 848 C C . LEU A 1 104 ? 4.75 -9.508 -4.492 1 98.06 104 LEU A C 1
ATOM 850 O O . LEU A 1 104 ? 4.504 -9.688 -3.295 1 98.06 104 LEU A O 1
ATOM 854 N N . LEU A 1 105 ? 5.422 -10.344 -5.25 1 97.25 105 LEU A N 1
ATOM 855 C CA . LEU A 1 105 ? 5.949 -11.594 -4.707 1 97.25 105 LEU A CA 1
ATOM 856 C C . LEU A 1 105 ? 7.367 -11.844 -5.203 1 97.25 105 LEU A C 1
ATOM 858 O O . LEU A 1 105 ? 7.594 -12 -6.406 1 97.25 105 LEU A O 1
ATOM 862 N N . TRP A 1 106 ? 8.328 -11.844 -4.305 1 95.56 106 TRP A N 1
ATOM 863 C CA . TRP A 1 106 ? 9.703 -12.211 -4.617 1 95.56 106 TRP A CA 1
ATOM 864 C C . TRP A 1 106 ? 10.391 -12.836 -3.406 1 95.56 106 TRP A C 1
ATOM 866 O O . TRP A 1 106 ? 10.023 -12.547 -2.264 1 95.56 106 TRP A O 1
ATOM 876 N N . PRO A 1 107 ? 11.305 -13.734 -3.643 1 94.75 107 PRO A N 1
ATOM 877 C CA . PRO A 1 107 ? 11.953 -14.438 -2.533 1 94.75 107 PRO A CA 1
ATOM 878 C C . PRO A 1 107 ? 12.992 -13.578 -1.813 1 94.75 107 PRO A C 1
ATOM 880 O O . PRO A 1 107 ? 13.539 -12.648 -2.402 1 94.75 107 PRO A O 1
ATOM 883 N N . GLN A 1 108 ? 13.148 -13.906 -0.553 1 92.44 108 GLN A N 1
ATOM 884 C CA . GLN A 1 108 ? 14.172 -13.211 0.226 1 92.44 108 GLN A CA 1
ATOM 885 C C . GLN A 1 108 ? 15.562 -13.484 -0.323 1 92.44 108 GLN A C 1
ATOM 887 O O . GLN A 1 108 ? 16.391 -12.57 -0.41 1 92.44 108 GLN A O 1
ATOM 892 N N . PHE A 1 109 ? 15.773 -14.727 -0.692 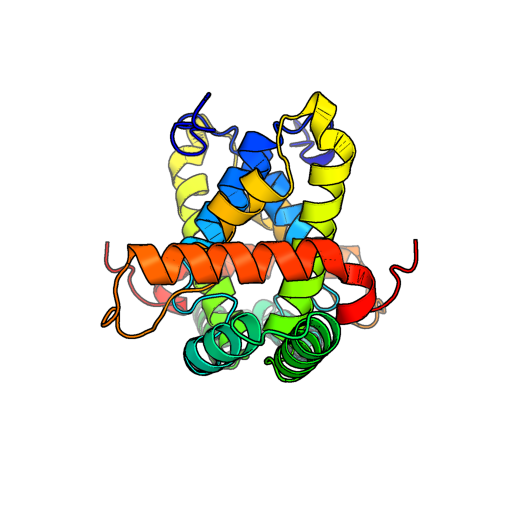1 89.62 109 PHE A N 1
ATOM 893 C CA . PHE A 1 109 ? 17.031 -15.156 -1.283 1 89.62 109 PHE A CA 1
ATOM 894 C C . PHE A 1 109 ? 16.812 -15.703 -2.689 1 89.62 109 PHE A C 1
ATOM 896 O O . PHE A 1 109 ? 16.016 -16.625 -2.887 1 89.62 109 PHE A O 1
ATOM 903 N N . ASP A 1 110 ? 17.344 -15.047 -3.676 1 82.81 110 ASP A N 1
ATOM 904 C CA . ASP A 1 110 ? 17.156 -15.414 -5.074 1 82.81 110 ASP A CA 1
ATOM 905 C C . ASP A 1 110 ? 17.953 -16.672 -5.43 1 82.81 110 ASP A C 1
ATOM 907 O O . ASP A 1 110 ? 18.922 -16.594 -6.184 1 82.81 110 ASP A O 1
ATOM 911 N N . THR A 1 111 ? 17.609 -17.719 -4.926 1 78.44 111 THR A N 1
ATOM 912 C CA . THR A 1 111 ? 18.359 -18.953 -5.156 1 78.44 111 THR A CA 1
ATOM 913 C C . THR A 1 111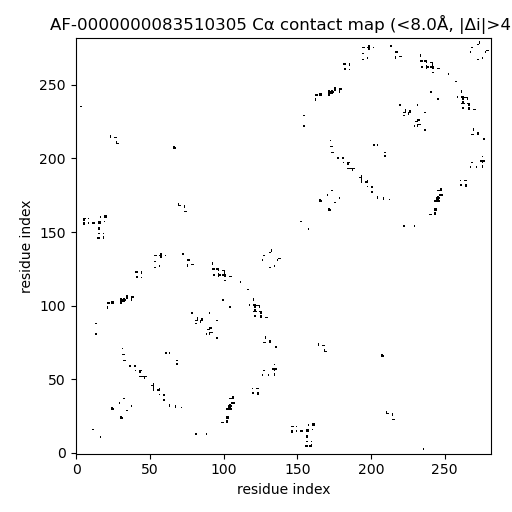 ? 17.734 -19.766 -6.281 1 78.44 111 THR A C 1
ATOM 915 O O . THR A 1 111 ? 18.359 -20.703 -6.793 1 78.44 111 THR A O 1
ATOM 918 N N . GLY A 1 112 ? 16.719 -19.438 -6.742 1 78.62 112 GLY A N 1
ATOM 919 C CA . GLY A 1 112 ? 16.047 -20.219 -7.762 1 78.62 112 GLY A CA 1
ATOM 920 C C . GLY A 1 112 ? 16.234 -19.656 -9.164 1 78.62 112 GLY A C 1
ATOM 921 O O . GLY A 1 112 ? 16.844 -18.609 -9.344 1 78.62 112 GLY A O 1
ATOM 922 N N . ASN A 1 113 ? 15.75 -20.453 -10.039 1 89.12 113 ASN A N 1
ATOM 923 C CA . ASN A 1 113 ? 15.688 -20.016 -11.422 1 89.12 113 ASN A CA 1
ATOM 924 C C . ASN A 1 113 ? 14.703 -18.859 -11.602 1 89.12 113 ASN A C 1
ATOM 926 O O . ASN A 1 113 ? 13.5 -19.031 -11.375 1 89.12 113 ASN A O 1
ATOM 930 N N . MET A 1 114 ? 15.211 -17.766 -11.969 1 88.56 114 MET A N 1
ATOM 931 C CA . MET A 1 114 ? 14.422 -16.547 -12.117 1 88.56 114 MET A CA 1
ATOM 932 C C . MET A 1 114 ? 13.227 -16.781 -13.039 1 88.56 114 MET A C 1
ATOM 934 O O . MET A 1 114 ? 12.125 -16.312 -12.75 1 88.56 114 MET A O 1
ATOM 938 N N . ALA A 1 115 ? 13.531 -17.453 -14.133 1 90.12 115 ALA A N 1
ATOM 939 C CA . ALA A 1 115 ? 12.469 -17.688 -15.102 1 90.12 115 ALA A CA 1
ATOM 940 C C . ALA A 1 115 ? 11.336 -18.5 -14.492 1 90.12 115 ALA A C 1
ATOM 942 O O . ALA A 1 115 ? 10.156 -18.219 -14.727 1 90.12 115 ALA A O 1
ATOM 943 N N . VAL A 1 116 ? 11.742 -19.484 -13.734 1 93.25 116 VAL A N 1
ATOM 944 C CA . VAL A 1 116 ? 10.766 -20.375 -13.109 1 93.25 116 VAL A CA 1
ATOM 945 C C . VAL A 1 116 ? 9.992 -19.609 -12.031 1 93.25 116 VAL A C 1
ATOM 947 O O . VAL A 1 116 ? 8.766 -19.719 -11.945 1 93.25 116 VAL A O 1
ATOM 950 N N . HIS A 1 117 ? 10.688 -18.797 -11.312 1 92.69 117 HIS A N 1
ATOM 951 C CA . HIS A 1 117 ? 10.039 -17.984 -10.289 1 92.69 117 HIS A CA 1
ATOM 952 C C . HIS A 1 117 ? 9.062 -16.984 -10.914 1 92.69 117 HIS A C 1
ATOM 954 O O . HIS A 1 117 ? 7.961 -16.797 -10.391 1 92.69 117 HIS A O 1
ATOM 960 N N . MET A 1 118 ? 9.445 -16.5 -12.016 1 94.38 118 MET A N 1
ATOM 961 C CA . MET A 1 118 ? 8.586 -15.531 -12.688 1 94.38 118 MET A CA 1
ATOM 962 C C . MET A 1 118 ? 7.277 -16.188 -13.133 1 94.38 118 MET A C 1
ATOM 964 O O . MET A 1 118 ? 6.207 -15.578 -13.023 1 94.38 118 MET A O 1
ATOM 968 N N . VAL A 1 119 ? 7.465 -17.359 -13.617 1 96.69 119 VAL A N 1
ATOM 969 C CA . VAL A 1 119 ? 6.285 -18.078 -14.07 1 96.69 119 VAL A CA 1
ATOM 970 C C . VAL A 1 119 ? 5.328 -18.297 -12.898 1 96.69 119 VAL A C 1
ATOM 972 O O . VAL A 1 119 ? 4.133 -18.016 -13.008 1 96.69 119 VAL A O 1
ATOM 975 N N . TYR A 1 120 ? 5.824 -18.766 -11.758 1 97.19 120 TYR A N 1
ATOM 976 C CA . TYR A 1 120 ? 4.984 -19.031 -10.602 1 97.19 120 TYR A CA 1
ATOM 977 C C . TYR A 1 120 ? 4.398 -17.75 -10.031 1 97.19 120 TYR A C 1
ATOM 979 O O . TYR A 1 120 ? 3.227 -17.703 -9.648 1 97.19 120 TYR A O 1
ATOM 987 N N . GLN A 1 121 ? 5.219 -16.75 -9.969 1 97.94 121 GLN A N 1
ATOM 988 C CA . GLN A 1 121 ? 4.742 -15.453 -9.508 1 97.94 121 GLN A CA 1
ATOM 989 C C . GLN A 1 121 ? 3.561 -14.969 -10.344 1 97.94 121 GLN A C 1
ATOM 991 O O . GLN A 1 121 ? 2.533 -14.562 -9.805 1 97.94 121 GLN A O 1
ATOM 996 N N . ASN A 1 122 ? 3.709 -15.055 -11.648 1 97.62 122 ASN A N 1
ATOM 997 C CA . ASN A 1 122 ? 2.635 -14.641 -12.547 1 97.62 122 ASN A CA 1
ATOM 998 C C . ASN A 1 122 ? 1.379 -15.484 -12.344 1 97.62 122 ASN A C 1
ATOM 1000 O O . ASN A 1 122 ? 0.269 -14.953 -12.305 1 97.62 122 ASN A O 1
ATOM 1004 N N . GLN A 1 123 ? 1.603 -16.75 -12.172 1 98.31 123 GLN A N 1
ATOM 1005 C CA . GLN A 1 123 ? 0.475 -17.656 -12.039 1 98.31 123 GLN A CA 1
ATOM 1006 C C . GLN A 1 123 ? -0.28 -17.422 -10.734 1 98.31 123 GLN A C 1
ATOM 1008 O O . GLN A 1 123 ? -1.507 -17.531 -10.695 1 98.31 123 GLN A O 1
ATOM 1013 N N . ILE A 1 124 ? 0.396 -17.141 -9.711 1 98.69 124 ILE A N 1
ATOM 1014 C CA . ILE A 1 124 ? -0.212 -16.875 -8.406 1 98.69 124 ILE A CA 1
ATOM 1015 C C . ILE A 1 124 ? -1.101 -15.641 -8.492 1 98.69 124 ILE A C 1
ATOM 1017 O O . ILE A 1 124 ? -2.271 -15.68 -8.109 1 98.69 124 ILE A O 1
ATOM 1021 N N . VAL A 1 125 ? -0.579 -14.586 -9.031 1 98.5 125 VAL A N 1
ATOM 1022 C CA . VAL A 1 125 ? -1.317 -13.336 -9.172 1 98.5 125 VAL A CA 1
ATOM 1023 C C . VAL A 1 125 ? -2.516 -13.539 -10.094 1 98.5 125 VAL A C 1
ATOM 1025 O O . VAL A 1 125 ? -3.621 -13.078 -9.797 1 98.5 125 VAL A O 1
ATOM 1028 N N . GLU A 1 126 ? -2.25 -14.25 -11.18 1 98 126 GLU A N 1
ATOM 1029 C CA . GLU A 1 126 ? -3.322 -14.516 -12.133 1 98 126 GLU A CA 1
ATOM 1030 C C . GLU A 1 126 ? -4.469 -15.273 -11.477 1 98 126 GLU A C 1
ATOM 1032 O O . GLU A 1 126 ? -5.637 -14.93 -11.664 1 98 126 GLU A O 1
ATOM 1037 N N . LEU A 1 127 ? -4.176 -16.281 -10.695 1 98.5 127 LEU A N 1
ATOM 1038 C CA . LEU A 1 127 ? -5.207 -17.094 -10.055 1 98.5 127 LEU A CA 1
ATOM 1039 C C . LEU A 1 127 ? -6.004 -16.266 -9.047 1 98.5 127 LEU A C 1
ATOM 1041 O O . LEU A 1 127 ? -7.227 -16.375 -8.977 1 98.5 127 LEU A O 1
ATOM 1045 N N . ILE A 1 128 ? -5.312 -15.484 -8.273 1 98.5 128 ILE A N 1
ATOM 1046 C CA . ILE A 1 128 ? -5.996 -14.68 -7.27 1 98.5 128 ILE A CA 1
ATOM 1047 C C . ILE A 1 128 ? -6.934 -13.688 -7.953 1 98.5 128 ILE A C 1
ATOM 1049 O O . ILE A 1 128 ? -8.039 -13.438 -7.473 1 98.5 128 ILE A O 1
ATOM 1053 N N . LEU A 1 129 ? -6.527 -13.156 -9.102 1 97.25 129 LEU A N 1
ATOM 1054 C CA . LEU A 1 129 ? -7.379 -12.25 -9.859 1 97.25 129 LEU A CA 1
ATOM 1055 C C . LEU A 1 129 ? -8.617 -12.977 -10.375 1 97.25 129 LEU A C 1
ATOM 1057 O O . LEU A 1 129 ? -9.734 -12.477 -10.242 1 97.25 129 LEU A O 1
ATOM 1061 N N . ILE A 1 130 ? -8.383 -14.102 -10.906 1 96.81 130 ILE A N 1
ATOM 1062 C CA . ILE A 1 130 ? -9.453 -14.883 -11.508 1 96.81 130 ILE A CA 1
ATOM 1063 C C . ILE A 1 130 ? -10.43 -15.344 -10.43 1 96.81 130 ILE A C 1
ATOM 1065 O O . ILE A 1 130 ? -11.648 -15.289 -10.609 1 96.81 130 ILE A O 1
ATOM 1069 N N . GLU A 1 131 ? -9.898 -15.812 -9.281 1 97.5 131 GLU A N 1
ATOM 1070 C CA . GLU A 1 131 ? -10.711 -16.406 -8.227 1 97.5 131 GLU A CA 1
ATOM 1071 C C . GLU A 1 131 ? -10.914 -15.422 -7.07 1 97.5 131 GLU A C 1
ATOM 1073 O O . GLU A 1 131 ? -10.961 -15.828 -5.906 1 97.5 131 GLU A O 1
ATOM 1078 N N . TYR A 1 132 ? -10.945 -14.164 -7.398 1 97.44 132 TYR A N 1
ATOM 1079 C CA . TYR A 1 132 ? -11.031 -13.117 -6.387 1 97.44 132 TYR A CA 1
ATOM 1080 C C . TYR A 1 132 ? -12.203 -13.367 -5.441 1 97.44 132 TYR A C 1
ATOM 1082 O O . TYR A 1 132 ? -12.031 -13.375 -4.223 1 97.44 132 TYR A O 1
ATOM 1090 N N . SER A 1 133 ? -13.391 -13.609 -5.945 1 96.94 133 SER A N 1
ATOM 1091 C CA . SER A 1 133 ? -14.586 -13.773 -5.133 1 96.94 133 SER A CA 1
ATOM 1092 C C . SER A 1 133 ? -14.477 -14.977 -4.211 1 96.94 133 SER A C 1
ATOM 1094 O O . SER A 1 133 ? -14.93 -14.938 -3.064 1 96.94 133 SER A O 1
ATOM 1096 N N . GLU A 1 134 ? -13.859 -16 -4.688 1 97.56 134 GLU A N 1
ATOM 1097 C CA . GLU A 1 134 ? -13.68 -17.203 -3.873 1 97.56 134 GLU A CA 1
ATOM 1098 C C . GLU A 1 134 ? -12.672 -16.953 -2.748 1 97.56 134 GLU A C 1
ATOM 1100 O O . GLU A 1 134 ? -12.844 -17.469 -1.64 1 97.56 134 GLU A O 1
ATOM 1105 N N . ILE A 1 135 ? -11.703 -16.172 -3.02 1 98.12 135 ILE A N 1
ATOM 1106 C CA . ILE A 1 135 ? -10.578 -16.016 -2.102 1 98.12 135 ILE A CA 1
ATOM 1107 C C . ILE A 1 135 ? -10.914 -14.945 -1.063 1 98.12 135 ILE A C 1
ATOM 1109 O O . ILE A 1 135 ? -10.617 -15.109 0.123 1 98.12 135 ILE A O 1
ATOM 1113 N N . PHE A 1 136 ? -11.586 -13.828 -1.497 1 97.12 136 PHE A N 1
ATOM 1114 C CA . PHE A 1 136 ? -11.781 -12.703 -0.592 1 97.12 136 PHE A CA 1
ATOM 1115 C C . PHE A 1 136 ? -13.25 -12.562 -0.216 1 97.12 136 PHE A C 1
ATOM 1117 O O . PHE A 1 136 ? -13.602 -11.773 0.664 1 97.12 136 PHE A O 1
ATOM 1124 N N . GLY A 1 137 ? -14.047 -13.328 -0.788 1 91.56 137 GLY A N 1
ATOM 1125 C CA . GLY A 1 137 ? -15.484 -13.18 -0.583 1 91.56 137 GLY A CA 1
ATOM 1126 C C . GLY A 1 137 ? -16.125 -12.219 -1.561 1 91.56 137 GLY A C 1
ATOM 1127 O O . GLY A 1 137 ? -15.43 -11.516 -2.295 1 91.56 137 GLY A O 1
ATOM 1128 N N . PRO A 1 138 ? -17.484 -12.328 -1.643 1 80.06 138 PRO A N 1
ATOM 1129 C CA . PRO A 1 138 ? -18.188 -11.469 -2.604 1 80.06 138 PRO A CA 1
ATOM 1130 C C . PRO A 1 138 ? -18.031 -9.984 -2.291 1 80.06 138 PRO A C 1
ATOM 1132 O O . PRO A 1 138 ? -17.875 -9.609 -1.129 1 80.06 138 PRO A O 1
ATOM 1135 N N . THR A 1 139 ? -17.797 -9.219 -3.309 1 71.19 139 THR A N 1
ATOM 1136 C CA . THR A 1 139 ? -17.703 -7.773 -3.16 1 71.19 139 THR A CA 1
ATOM 1137 C C . THR A 1 139 ? -19.062 -7.16 -2.863 1 71.19 139 THR A C 1
ATOM 1139 O O . THR A 1 139 ? -20.078 -7.637 -3.359 1 71.19 139 THR A O 1
ATOM 1142 N N . ASP A 1 140 ? -19.219 -6.484 -1.771 1 54.91 140 ASP A N 1
ATOM 1143 C CA . ASP A 1 140 ? -20.5 -5.801 -1.553 1 54.91 140 ASP A CA 1
ATOM 1144 C C . ASP A 1 140 ? -20.766 -4.793 -2.664 1 54.91 140 ASP A C 1
ATOM 1146 O O . ASP A 1 140 ? -20.359 -3.633 -2.572 1 54.91 140 ASP A O 1
ATOM 1150 N N . ASP A 1 141 ? -20.516 -5 -3.838 1 45.12 141 ASP A N 1
ATOM 1151 C CA . ASP A 1 141 ? -21.062 -4.012 -4.758 1 45.12 141 ASP A CA 1
ATOM 1152 C C . ASP A 1 141 ? -22.594 -4.004 -4.711 1 45.12 141 ASP A C 1
ATOM 1154 O O . ASP A 1 141 ? -23.219 -5.055 -4.555 1 45.12 141 ASP A O 1
ATOM 1158 N N . GLU B 1 1 ? 4.125 -7.574 -30.734 1 26.25 1 GLU B N 1
ATOM 1159 C CA . GLU B 1 1 ? 3.648 -7.887 -29.391 1 26.25 1 GLU B CA 1
ATOM 1160 C C . GLU B 1 1 ? 3.926 -6.738 -28.438 1 26.25 1 GLU B C 1
ATOM 1162 O O . GLU B 1 1 ? 5.082 -6.383 -28.188 1 26.25 1 GLU B O 1
ATOM 1167 N N . GLU B 1 2 ? 3.262 -5.668 -28.484 1 31.98 2 GLU B N 1
ATOM 1168 C CA . GLU B 1 2 ? 3.578 -4.359 -27.922 1 31.98 2 GLU B CA 1
ATOM 1169 C C . GLU B 1 2 ? 3.797 -4.445 -26.406 1 31.98 2 GLU B C 1
ATOM 1171 O O . GLU B 1 2 ? 2.932 -4.934 -25.672 1 31.98 2 GLU B O 1
ATOM 1176 N N . LYS B 1 3 ? 5.012 -4.559 -26.172 1 36.47 3 LYS B N 1
ATOM 1177 C CA . LYS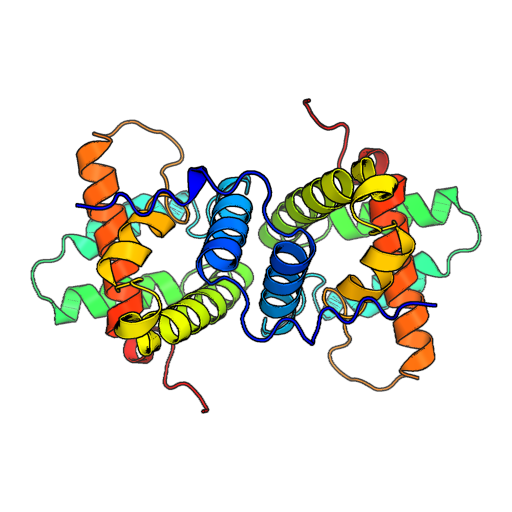 B 1 3 ? 5.566 -4.57 -24.812 1 36.47 3 LYS B CA 1
ATOM 1178 C C . LYS B 1 3 ? 4.93 -3.484 -23.953 1 36.47 3 LYS B C 1
ATOM 1180 O O . LYS B 1 3 ? 4.965 -2.305 -24.297 1 36.47 3 LYS B O 1
ATOM 1185 N N . LEU B 1 4 ? 3.752 -3.732 -23.469 1 43.81 4 LEU B N 1
ATOM 1186 C CA . LEU B 1 4 ? 3.238 -2.777 -22.484 1 43.81 4 LEU B CA 1
ATOM 1187 C C . LEU B 1 4 ? 4.367 -2.205 -21.641 1 43.81 4 LEU B C 1
ATOM 1189 O O . LEU B 1 4 ? 5 -2.93 -20.875 1 43.81 4 LEU B O 1
ATOM 1193 N N . ASN B 1 5 ? 5.203 -1.414 -22.344 1 44.19 5 ASN B N 1
ATOM 1194 C CA . ASN B 1 5 ? 6.344 -0.79 -21.688 1 44.19 5 ASN B CA 1
ATOM 1195 C C . ASN B 1 5 ? 5.898 0.137 -20.562 1 44.19 5 ASN B C 1
ATOM 1197 O O . ASN B 1 5 ? 5.582 1.304 -20.797 1 44.19 5 ASN B O 1
ATOM 1201 N N . LEU B 1 6 ? 5.383 -0.388 -19.562 1 48.03 6 LEU B N 1
ATOM 1202 C CA . LEU B 1 6 ? 4.988 0.381 -18.375 1 48.03 6 LEU B CA 1
ATOM 1203 C C . LEU B 1 6 ? 6.156 1.199 -17.844 1 48.03 6 LEU B C 1
ATOM 1205 O O . LEU B 1 6 ? 5.965 2.129 -17.062 1 48.03 6 LEU B O 1
ATOM 1209 N N . ASP B 1 7 ? 7.367 0.8 -18.219 1 45.53 7 ASP B N 1
ATOM 1210 C CA . ASP B 1 7 ? 8.531 1.488 -17.672 1 45.53 7 ASP B CA 1
ATOM 1211 C C . ASP B 1 7 ? 8.688 2.877 -18.281 1 45.53 7 ASP B C 1
ATOM 1213 O O . ASP B 1 7 ? 9.406 3.723 -17.75 1 45.53 7 ASP B O 1
ATOM 1217 N N . ASP B 1 8 ? 8.422 2.959 -19.453 1 42.16 8 ASP B N 1
ATOM 1218 C CA . ASP B 1 8 ? 8.805 4.164 -20.172 1 42.16 8 ASP B CA 1
ATOM 1219 C C . ASP B 1 8 ? 8 5.371 -19.703 1 42.16 8 ASP B C 1
ATOM 1221 O O . ASP B 1 8 ? 7.988 6.414 -20.359 1 42.16 8 ASP B O 1
ATOM 1225 N N . SER B 1 9 ? 7.039 5.266 -18.922 1 45.38 9 SER B N 1
ATOM 1226 C CA . SER B 1 9 ? 6.242 6.449 -18.641 1 45.38 9 SER B CA 1
ATOM 1227 C C . SER B 1 9 ? 7.027 7.449 -17.797 1 45.38 9 SER B C 1
ATOM 1229 O O . SER B 1 9 ? 6.926 7.445 -16.562 1 45.38 9 SER B O 1
ATOM 1231 N N . GLN B 1 10 ? 8.133 7.781 -18.078 1 45.81 10 GLN B N 1
ATOM 1232 C CA . GLN B 1 10 ? 8.969 8.781 -17.422 1 45.81 10 GLN B CA 1
ATOM 1233 C C . GLN B 1 10 ? 8.141 9.953 -16.922 1 45.81 10 GLN B C 1
ATOM 1235 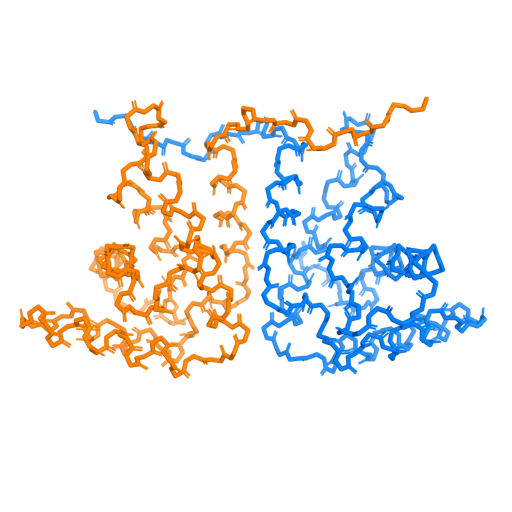O O . GLN B 1 10 ? 8.406 10.5 -15.844 1 45.81 10 GLN B O 1
ATOM 1240 N N . TRP B 1 11 ? 7.582 10.773 -17.844 1 45.41 11 TRP B N 1
ATOM 1241 C CA . TRP B 1 11 ? 6.918 11.984 -17.391 1 45.41 11 TRP B CA 1
ATOM 1242 C C . TRP B 1 11 ? 5.562 11.664 -16.766 1 45.41 11 TRP B C 1
ATOM 1244 O O . TRP B 1 11 ? 4.531 11.75 -17.438 1 45.41 11 TRP B O 1
ATOM 1254 N N . GLU B 1 12 ? 5.512 10.602 -16.047 1 55.47 12 GLU B N 1
ATOM 1255 C CA . GLU B 1 12 ? 4.273 10.234 -15.359 1 55.47 12 GLU B CA 1
ATOM 1256 C C . GLU B 1 12 ? 3.641 11.438 -14.68 1 55.47 12 GLU B C 1
ATOM 1258 O O . GLU B 1 12 ? 4.34 12.273 -14.102 1 55.47 12 GLU B O 1
ATOM 1263 N N . ASP B 1 13 ? 2.395 11.828 -15.148 1 71.12 13 ASP B N 1
ATOM 1264 C CA . ASP B 1 13 ? 1.579 12.883 -14.547 1 71.12 13 ASP B CA 1
ATOM 1265 C C . ASP B 1 13 ? 1.496 12.727 -13.031 1 71.12 13 ASP B C 1
ATOM 1267 O O . ASP B 1 13 ? 0.859 11.797 -12.539 1 71.12 13 ASP B O 1
ATOM 1271 N N . ILE B 1 14 ? 2.348 13.367 -12.352 1 77.56 14 ILE B N 1
ATOM 1272 C CA . ILE B 1 14 ? 2.488 13.336 -10.898 1 77.56 14 ILE B CA 1
ATOM 1273 C C . ILE B 1 14 ? 1.111 13.422 -10.242 1 77.56 14 ILE B C 1
ATOM 1275 O O . ILE B 1 14 ? 0.873 12.805 -9.203 1 77.56 14 ILE B O 1
ATOM 1279 N N . HIS B 1 15 ? 0.273 14.086 -10.992 1 78.44 15 HIS B N 1
ATOM 1280 C CA . HIS B 1 15 ? -1.081 14.195 -10.461 1 78.44 15 HIS B CA 1
ATOM 1281 C C . HIS B 1 15 ? -1.811 12.852 -10.531 1 78.44 15 HIS B C 1
ATOM 1283 O O . HIS B 1 15 ? -2.564 12.508 -9.617 1 78.44 15 HIS B O 1
ATOM 1289 N N . VAL B 1 16 ? -1.502 12.242 -11.578 1 80.94 16 VAL B N 1
ATOM 12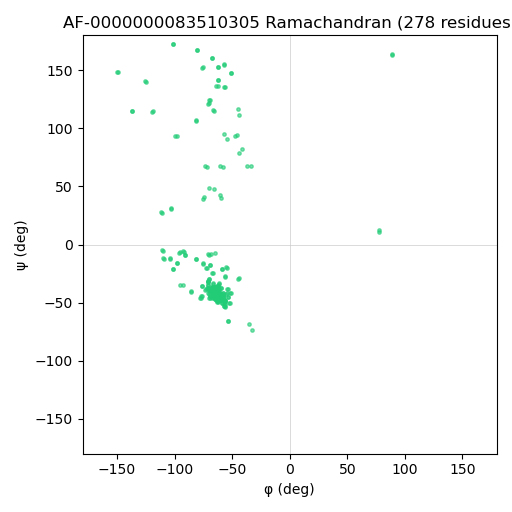90 C CA . VAL B 1 16 ? -2.141 10.945 -11.773 1 80.94 16 VAL B CA 1
ATOM 1291 C C . VAL B 1 16 ? -1.575 9.945 -10.773 1 80.94 16 VAL B C 1
ATOM 1293 O O . VAL B 1 16 ? -2.328 9.195 -10.141 1 80.94 16 VAL B O 1
ATOM 1296 N N . VAL B 1 17 ? -0.298 9.945 -10.555 1 83.44 17 VAL B N 1
ATOM 1297 C CA . VAL B 1 17 ? 0.374 9.047 -9.625 1 83.44 17 VAL B CA 1
ATOM 1298 C C . VAL B 1 17 ? -0.129 9.297 -8.203 1 83.44 17 VAL B C 1
ATOM 1300 O O . VAL B 1 17 ? -0.506 8.359 -7.492 1 83.44 17 VAL B O 1
ATOM 1303 N N . THR B 1 18 ? -0.156 10.539 -7.824 1 86 18 THR B N 1
ATOM 1304 C CA . THR B 1 18 ? -0.625 10.922 -6.5 1 86 18 THR B CA 1
ATOM 1305 C C . THR B 1 18 ? -2.092 10.547 -6.312 1 86 18 THR B C 1
ATOM 1307 O O . THR B 1 18 ? -2.484 10.055 -5.254 1 86 18 THR B O 1
ATOM 1310 N N . GLY B 1 19 ? -2.826 10.797 -7.344 1 86.25 19 GLY B N 1
ATOM 1311 C CA . GLY B 1 19 ? -4.23 10.422 -7.312 1 86.25 19 GLY B CA 1
ATOM 1312 C C . GLY B 1 19 ? -4.445 8.93 -7.125 1 86.25 19 GLY B C 1
ATOM 1313 O O . GLY B 1 19 ? -5.316 8.516 -6.359 1 86.25 19 GLY B O 1
ATOM 1314 N N . ALA B 1 20 ? -3.67 8.148 -7.848 1 85.69 20 ALA B N 1
ATOM 1315 C CA . ALA B 1 20 ? -3.771 6.695 -7.738 1 85.69 20 ALA B CA 1
ATOM 1316 C C . ALA B 1 20 ? -3.443 6.23 -6.32 1 85.69 20 ALA B C 1
ATOM 1318 O O . ALA B 1 20 ? -4.168 5.41 -5.75 1 85.69 20 ALA B O 1
ATOM 1319 N N . LEU B 1 21 ? -2.42 6.75 -5.738 1 91.19 21 LEU B N 1
ATOM 1320 C CA . LEU B 1 21 ? -2.023 6.387 -4.383 1 91.19 21 LEU B CA 1
ATOM 1321 C C . LEU B 1 21 ? -3.072 6.844 -3.371 1 91.19 21 LEU B C 1
ATOM 1323 O O . LEU B 1 21 ? -3.43 6.09 -2.461 1 91.19 21 LEU B O 1
ATOM 1327 N N . LYS B 1 22 ? -3.549 7.988 -3.562 1 91.69 22 LYS B N 1
ATOM 1328 C CA . LYS B 1 22 ? -4.605 8.508 -2.697 1 91.69 22 LYS B CA 1
ATOM 1329 C C . LYS B 1 22 ? -5.816 7.578 -2.691 1 91.69 22 LYS B C 1
ATOM 1331 O O . LYS B 1 22 ? -6.301 7.191 -1.627 1 91.69 22 LYS B O 1
ATOM 1336 N N . MET B 1 23 ? -6.223 7.312 -3.836 1 86.25 23 MET B N 1
ATOM 1337 C CA . MET B 1 23 ? -7.391 6.445 -3.953 1 86.25 23 MET B CA 1
ATOM 1338 C C . MET B 1 23 ? -7.121 5.078 -3.334 1 86.25 23 MET B C 1
ATOM 1340 O O . MET B 1 23 ? -7.98 4.52 -2.652 1 86.25 23 MET B O 1
ATOM 1344 N N . PHE B 1 24 ? -6.086 4.496 -3.594 1 89.69 24 PHE B N 1
ATOM 1345 C CA . PHE B 1 24 ? -5.715 3.188 -3.072 1 89.69 24 PHE B CA 1
ATOM 1346 C C . PHE B 1 24 ? -5.742 3.184 -1.549 1 89.69 24 PHE B C 1
ATOM 1348 O O . PHE B 1 24 ? -6.375 2.32 -0.937 1 89.69 24 PHE B O 1
ATOM 1355 N N . PHE B 1 25 ? -5.082 4.152 -0.937 1 94.38 25 PHE B N 1
ATOM 1356 C CA . PHE B 1 25 ? -4.996 4.172 0.519 1 94.38 25 PHE B CA 1
ATOM 1357 C C . PHE B 1 25 ? -6.348 4.512 1.136 1 94.38 25 PHE B C 1
ATOM 1359 O O . PHE B 1 25 ? -6.672 4.047 2.23 1 94.38 25 PHE B O 1
ATOM 1366 N N . ARG B 1 26 ? -7.121 5.281 0.408 1 92.44 26 ARG B N 1
ATOM 1367 C CA . ARG B 1 26 ? -8.453 5.656 0.884 1 92.44 26 ARG B CA 1
ATOM 1368 C C . ARG B 1 26 ? -9.375 4.445 0.954 1 92.44 26 ARG B C 1
ATOM 1370 O O . ARG B 1 26 ? -10.297 4.406 1.767 1 92.44 26 ARG B O 1
ATOM 1377 N N . GLU B 1 27 ? -9.109 3.459 0.208 1 90.75 27 GLU B N 1
ATOM 1378 C CA . GLU B 1 27 ? -10 2.309 0.086 1 90.75 27 GLU B CA 1
ATOM 1379 C C . GLU B 1 27 ? -9.641 1.226 1.101 1 90.75 27 GLU B C 1
ATOM 1381 O O . GLU B 1 27 ? -10.383 0.256 1.269 1 90.75 27 GLU B O 1
ATOM 1386 N N . LEU B 1 28 ? -8.555 1.351 1.771 1 93.44 28 LEU B N 1
ATOM 1387 C CA . LEU B 1 28 ? -8.18 0.349 2.764 1 93.44 28 LEU B CA 1
ATOM 1388 C C . LEU B 1 28 ? -9.211 0.269 3.879 1 93.44 28 LEU B C 1
ATOM 1390 O O . LEU B 1 28 ? -9.758 1.292 4.301 1 93.44 28 LEU B O 1
ATOM 1394 N N . PRO B 1 29 ? -9.492 -0.922 4.367 1 92.19 29 PRO B N 1
ATOM 1395 C CA . PRO B 1 29 ? -10.453 -1.05 5.465 1 92.19 29 PRO B CA 1
ATOM 1396 C C . PRO B 1 29 ? -10.008 -0.308 6.727 1 92.19 29 PRO B C 1
ATOM 1398 O O . PRO B 1 29 ? -10.844 0.137 7.512 1 92.19 29 PRO B O 1
ATOM 1401 N N . GLU B 1 30 ? -8.773 -0.293 6.91 1 95.25 30 GLU B N 1
ATOM 1402 C CA . GLU B 1 30 ? -8.125 0.516 7.941 1 95.25 30 GLU B CA 1
ATOM 1403 C C . GLU B 1 30 ? -7.047 1.413 7.344 1 95.25 30 GLU B C 1
ATOM 1405 O O . GLU B 1 30 ? -6.316 0.997 6.441 1 95.25 30 GLU B O 1
ATOM 1410 N N . PRO B 1 31 ? -7.027 2.678 7.906 1 96.81 31 PRO B N 1
ATOM 1411 C CA . PRO B 1 31 ? -6.031 3.58 7.32 1 96.81 31 PRO B CA 1
ATOM 1412 C C . PRO B 1 31 ? -4.598 3.148 7.617 1 96.81 31 PRO B C 1
ATOM 1414 O O . PRO B 1 31 ? -4.371 2.299 8.484 1 96.81 31 PRO B O 1
ATOM 1417 N N . LEU B 1 32 ? -3.686 3.676 6.797 1 97.38 32 LEU B N 1
ATOM 1418 C CA . LEU B 1 32 ? -2.27 3.373 6.98 1 97.38 32 LEU B CA 1
ATOM 1419 C C . LEU B 1 32 ? -1.843 3.629 8.422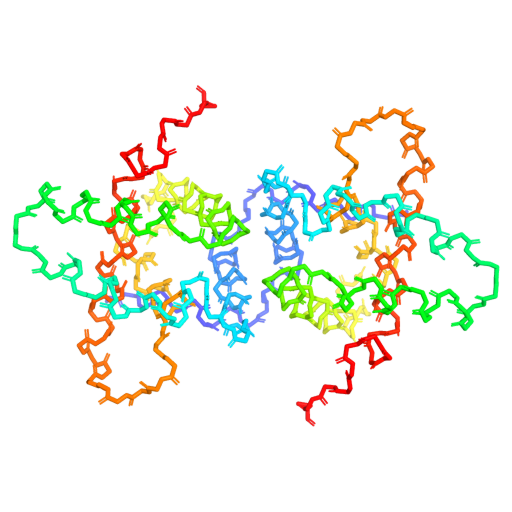 1 97.38 32 LEU B C 1
ATOM 1421 O O . LEU B 1 32 ? -1.037 2.879 8.977 1 97.38 32 LEU B O 1
ATOM 1425 N N . PHE B 1 33 ? -2.365 4.785 8.961 1 98.12 33 PHE B N 1
ATOM 1426 C CA . PHE B 1 33 ? -2.301 4.984 10.398 1 98.12 33 PHE B CA 1
ATOM 1427 C C . PHE B 1 33 ? -3.432 4.238 11.102 1 98.12 33 PHE B C 1
ATOM 1429 O O . PHE B 1 33 ? -4.582 4.688 11.086 1 98.12 33 PHE B O 1
ATOM 1436 N N . PRO B 1 34 ? -3.078 3.182 11.75 1 97.31 34 PRO B N 1
ATOM 1437 C CA . PRO B 1 34 ? -4.152 2.359 12.312 1 97.31 34 PRO B CA 1
ATOM 1438 C C . PRO B 1 34 ? -5.059 3.141 13.258 1 97.31 34 PRO B C 1
ATOM 1440 O O . PRO B 1 34 ? -4.602 4.074 13.93 1 97.31 34 PRO B O 1
ATOM 1443 N N . PHE B 1 35 ? -6.293 2.625 13.383 1 96.56 35 PHE B N 1
ATOM 1444 C CA . PHE B 1 35 ? -7.32 3.283 14.188 1 96.56 35 PHE B CA 1
ATOM 1445 C C . PHE B 1 35 ? -6.832 3.514 15.609 1 96.56 35 PHE B C 1
ATOM 1447 O O . PHE B 1 35 ? -7.016 4.598 16.172 1 96.56 35 PHE B O 1
ATOM 1454 N N . CYS B 1 36 ? -6.18 2.561 16.172 1 96.75 36 CYS B N 1
ATOM 1455 C CA . CYS B 1 36 ? -5.77 2.617 17.562 1 96.75 36 CYS B CA 1
ATOM 1456 C C . CYS B 1 36 ? -4.668 3.65 17.766 1 96.75 36 CYS B C 1
ATOM 1458 O O . CYS B 1 36 ? -4.367 4.031 18.906 1 96.75 36 CYS B O 1
ATOM 1460 N N . PHE B 1 37 ? -4.121 4.207 16.703 1 97.75 37 PHE B N 1
ATOM 1461 C CA . PHE B 1 37 ? -3.029 5.172 16.797 1 97.75 37 PHE B CA 1
ATOM 1462 C C . PHE B 1 37 ? -3.535 6.586 16.547 1 97.75 37 PHE B C 1
ATOM 1464 O O . PHE B 1 37 ? -2.814 7.559 16.781 1 97.75 37 PHE B O 1
ATOM 1471 N N . PHE B 1 38 ? -4.719 6.762 16.078 1 97.38 38 PHE B N 1
ATOM 1472 C CA . PHE B 1 38 ? -5.219 8.055 15.633 1 97.38 38 PHE B CA 1
ATOM 1473 C C . PHE B 1 38 ? -5.109 9.094 16.75 1 97.38 38 PHE B C 1
ATOM 1475 O O . PHE B 1 38 ? -4.469 10.133 16.578 1 97.38 38 PHE B O 1
ATOM 1482 N N . GLU B 1 39 ? -5.676 8.719 17.891 1 96.56 39 GLU B N 1
ATOM 1483 C CA . GLU B 1 39 ? -5.691 9.68 18.984 1 96.56 39 GLU B CA 1
ATOM 1484 C C . GLU B 1 39 ? -4.281 9.953 19.5 1 96.56 39 GLU B C 1
ATOM 1486 O O . GLU B 1 39 ? -3.982 11.07 19.922 1 96.56 39 GLU B O 1
ATOM 1491 N N . LEU B 1 40 ? -3.469 8.969 19.453 1 98.31 40 LEU B N 1
ATOM 1492 C CA . LEU B 1 40 ? -2.09 9.133 19.906 1 98.31 40 LEU B CA 1
ATOM 1493 C C . LEU B 1 40 ? -1.349 10.133 19.016 1 98.31 40 LEU B C 1
ATOM 1495 O O . LEU B 1 40 ? -0.647 11.008 19.531 1 98.31 40 LEU B O 1
ATOM 1499 N N . PHE B 1 41 ? -1.565 10.062 17.719 1 98.56 41 PHE B N 1
ATOM 1500 C CA . PHE B 1 41 ? -0.924 10.992 16.797 1 98.56 41 PHE B CA 1
ATOM 1501 C C . PHE B 1 41 ? -1.498 12.391 16.953 1 98.56 41 PHE B C 1
ATOM 1503 O O . PHE B 1 41 ? -0.766 13.383 16.891 1 98.56 41 PHE B O 1
ATOM 1510 N N . VAL B 1 42 ? -2.816 12.477 17.172 1 97.69 42 VAL B N 1
ATOM 1511 C CA . VAL B 1 42 ? -3.453 13.773 17.359 1 97.69 42 VAL B CA 1
ATOM 1512 C C . VAL B 1 42 ? -2.893 14.445 18.609 1 97.69 42 VAL B C 1
ATOM 1514 O O . VAL B 1 42 ? -2.551 15.633 18.578 1 97.69 42 VAL B O 1
ATOM 1517 N N . GLU B 1 43 ? -2.779 13.695 19.656 1 98.06 43 GLU B N 1
ATOM 1518 C CA . GLU B 1 43 ? -2.23 14.266 20.891 1 98.06 43 GLU B CA 1
ATOM 1519 C C . GLU B 1 43 ? -0.773 14.68 20.703 1 98.06 43 GLU B C 1
ATOM 1521 O O . GLU B 1 43 ? -0.349 15.719 21.203 1 98.06 43 GLU B O 1
ATOM 1526 N N . ALA B 1 44 ? -0.021 13.914 20 1 98.69 44 ALA B N 1
ATOM 1527 C CA . ALA B 1 44 ? 1.394 14.195 19.766 1 98.69 44 ALA B CA 1
ATOM 1528 C C . ALA B 1 44 ? 1.573 15.492 18.984 1 98.69 44 ALA B C 1
ATOM 1530 O O . ALA B 1 44 ? 2.443 16.297 19.312 1 98.69 44 ALA B O 1
ATOM 1531 N N . ILE B 1 45 ? 0.702 15.688 18 1 98.56 45 ILE B N 1
ATOM 1532 C CA . ILE B 1 45 ? 0.898 16.828 17.125 1 98.56 45 ILE B CA 1
ATOM 1533 C C . ILE B 1 45 ? 0.497 18.109 17.828 1 98.56 45 ILE B C 1
ATOM 1535 O O . ILE B 1 45 ? 0.875 19.219 17.406 1 98.56 45 ILE B O 1
ATOM 1539 N N . LYS B 1 46 ? -0.21 17.969 18.875 1 97.69 46 LYS B N 1
ATOM 1540 C CA . LYS B 1 46 ? -0.661 19.125 19.656 1 97.69 46 LYS B CA 1
ATOM 1541 C C . LYS B 1 46 ? 0.435 19.609 20.594 1 97.69 46 LYS B C 1
ATOM 1543 O O . LYS B 1 46 ? 0.336 20.719 21.156 1 97.69 46 LYS B O 1
ATOM 1548 N N . THR B 1 47 ? 1.449 18.812 20.734 1 97.94 47 THR B N 1
ATOM 1549 C CA . THR B 1 47 ? 2.543 19.188 21.625 1 97.94 47 THR B CA 1
ATOM 1550 C C . THR B 1 47 ? 3.131 20.547 21.219 1 97.94 47 THR B C 1
ATOM 1552 O O . THR B 1 47 ? 3.428 20.766 20.047 1 97.94 47 THR B O 1
ATOM 1555 N N . GLN B 1 48 ? 3.377 21.391 22.141 1 96.69 48 GLN B N 1
ATOM 1556 C CA . GLN B 1 48 ? 3.787 22.766 21.875 1 96.69 48 GLN B CA 1
ATOM 1557 C C . GLN B 1 48 ? 5.262 22.844 21.484 1 96.69 48 GLN B C 1
ATOM 1559 O O . GLN B 1 48 ? 5.633 23.578 20.562 1 96.69 48 GLN B O 1
ATOM 1564 N N . ASP B 1 49 ? 6.086 22.156 22.219 1 97.81 49 ASP B N 1
ATOM 1565 C CA . ASP B 1 49 ? 7.512 22.141 21.906 1 97.81 49 ASP B CA 1
ATOM 1566 C C . ASP B 1 49 ? 7.785 21.359 20.625 1 97.81 49 ASP B C 1
ATOM 1568 O O . ASP B 1 49 ? 7.449 20.172 20.531 1 97.81 49 ASP B O 1
ATOM 1572 N N . TYR B 1 50 ? 8.414 22 19.719 1 97.88 50 TYR B N 1
ATOM 1573 C CA . TYR B 1 50 ? 8.594 21.422 18.391 1 97.88 50 TYR B CA 1
ATOM 1574 C C . TYR B 1 50 ? 9.438 20.141 18.469 1 97.88 50 TYR B C 1
ATOM 1576 O O . TYR B 1 50 ? 9.102 19.125 17.859 1 97.88 50 TYR B O 1
ATOM 1584 N N . GLN B 1 51 ? 10.539 20.188 19.172 1 98 51 GLN B N 1
ATOM 1585 C CA . GLN B 1 51 ? 11.422 19.031 19.266 1 98 51 GLN B CA 1
ATOM 1586 C C . GLN B 1 51 ? 10.719 17.859 19.953 1 98 51 GLN B C 1
ATOM 1588 O O . GLN B 1 51 ? 10.875 16.719 19.531 1 98 51 GLN B O 1
ATOM 1593 N N . GLN B 1 52 ? 9.992 18.172 20.953 1 98.38 52 GLN B N 1
ATOM 1594 C CA . GLN B 1 52 ? 9.219 17.141 21.641 1 98.38 52 GLN B CA 1
ATOM 1595 C C . GLN B 1 52 ? 8.141 16.562 20.719 1 98.38 52 GLN B C 1
ATOM 1597 O O . GLN B 1 52 ? 7.859 15.367 20.75 1 98.38 52 GLN B O 1
ATOM 1602 N N . ARG B 1 53 ? 7.527 17.453 19.984 1 98.5 53 ARG B N 1
ATOM 1603 C CA . ARG B 1 53 ? 6.52 17.031 19.016 1 98.5 53 ARG B CA 1
ATOM 1604 C C . ARG B 1 53 ? 7.098 16.047 18.016 1 98.5 53 ARG B C 1
ATOM 1606 O O . ARG B 1 53 ? 6.516 14.984 17.766 1 98.5 53 ARG B O 1
ATOM 1613 N N . VAL B 1 54 ? 8.242 16.328 17.438 1 98.62 54 VAL B N 1
ATOM 1614 C CA . VAL B 1 54 ? 8.922 15.492 16.453 1 98.62 54 VAL B CA 1
ATOM 1615 C C . VAL B 1 54 ? 9.289 14.156 17.094 1 98.62 54 VAL B C 1
ATOM 1617 O O . VAL B 1 54 ? 9.086 13.102 16.484 1 98.62 54 VAL B O 1
ATOM 1620 N N . GLN B 1 55 ? 9.781 14.172 18.297 1 98.62 55 GLN B N 1
ATOM 1621 C CA . GLN B 1 55 ? 10.188 12.945 18.984 1 98.62 55 GLN B CA 1
ATOM 1622 C C . GLN B 1 55 ? 8.984 12.07 19.297 1 98.62 55 GLN B C 1
ATOM 1624 O O . GLN B 1 55 ? 9.07 10.836 19.234 1 98.62 55 GLN B O 1
ATOM 1629 N N . SER B 1 56 ? 7.902 12.703 19.672 1 98.75 56 SER B N 1
ATOM 1630 C CA . SER B 1 56 ? 6.684 11.953 19.953 1 98.75 56 SER B CA 1
ATOM 1631 C C . SER B 1 56 ? 6.152 11.266 18.703 1 98.75 56 SER B C 1
ATOM 1633 O O . SER B 1 56 ? 5.742 10.102 18.75 1 98.75 56 SER B O 1
ATOM 1635 N N . ILE B 1 57 ? 6.18 11.945 17.625 1 98.81 57 ILE B N 1
ATOM 1636 C CA . ILE B 1 57 ? 5.723 11.375 16.359 1 98.81 57 ILE B CA 1
ATOM 1637 C C . ILE B 1 57 ? 6.652 10.25 15.938 1 98.81 57 ILE B C 1
ATOM 1639 O O . ILE B 1 57 ? 6.195 9.188 15.5 1 98.81 57 ILE B O 1
ATOM 1643 N N . LYS B 1 58 ? 7.93 10.469 16.078 1 98.75 58 LYS B N 1
ATOM 1644 C CA . LYS B 1 58 ? 8.914 9.445 15.75 1 98.75 58 LYS B CA 1
ATOM 1645 C C . LYS B 1 58 ? 8.68 8.172 16.562 1 98.75 58 LYS B C 1
ATOM 1647 O O . LYS B 1 58 ? 8.727 7.062 16.016 1 98.75 58 LYS B O 1
ATOM 1652 N N . LYS B 1 59 ? 8.438 8.375 17.828 1 98.75 59 LYS B N 1
ATOM 1653 C CA . LYS B 1 59 ? 8.18 7.238 18.703 1 98.75 59 LYS B CA 1
ATOM 1654 C C . LYS B 1 59 ? 6.945 6.465 18.25 1 98.75 59 LYS B C 1
ATOM 1656 O O . LYS B 1 59 ? 6.969 5.234 18.188 1 98.75 59 LYS B O 1
ATOM 1661 N N . LEU B 1 60 ? 5.906 7.129 17.953 1 98.81 60 LEU B N 1
ATOM 1662 C CA . LEU B 1 60 ? 4.672 6.484 17.516 1 98.81 60 LEU B CA 1
ATOM 1663 C C . LEU B 1 60 ? 4.875 5.754 16.203 1 98.81 60 LEU B C 1
ATOM 1665 O O . LEU B 1 60 ? 4.395 4.633 16.031 1 98.81 60 LEU B O 1
ATOM 1669 N N . VAL B 1 61 ? 5.605 6.398 15.227 1 98.69 61 VAL B N 1
ATOM 1670 C CA . VAL B 1 61 ? 5.895 5.777 13.938 1 98.69 61 VAL B CA 1
ATOM 1671 C C . VAL B 1 61 ? 6.672 4.48 14.148 1 98.69 61 VAL B C 1
ATOM 1673 O O . VAL B 1 61 ? 6.418 3.48 13.477 1 98.69 61 VAL B O 1
ATOM 1676 N N . SER B 1 62 ? 7.559 4.461 15.102 1 98.38 62 SER B N 1
ATOM 1677 C CA . SER B 1 62 ? 8.375 3.283 15.383 1 98.38 62 SER B CA 1
ATOM 1678 C C . SER B 1 62 ? 7.547 2.176 16.031 1 98.38 62 SER B C 1
ATOM 1680 O O . SER B 1 62 ? 7.945 1.011 16.016 1 98.38 62 SER B O 1
ATOM 1682 N N . GLN B 1 63 ? 6.418 2.51 16.609 1 98.38 63 GLN B N 1
ATOM 1683 C CA . GLN B 1 63 ? 5.574 1.552 17.312 1 98.38 63 GLN B CA 1
ATOM 1684 C C . GLN B 1 63 ? 4.52 0.958 16.375 1 98.38 63 GLN B C 1
ATOM 1686 O O . GLN B 1 63 ? 3.793 0.037 16.766 1 98.38 63 GLN B O 1
ATOM 1691 N N . LEU B 1 64 ? 4.383 1.423 15.133 1 97.81 64 LEU B N 1
ATOM 1692 C CA . LEU B 1 64 ? 3.428 0.885 14.164 1 97.81 64 LEU B CA 1
ATOM 1693 C C . LEU B 1 64 ? 3.738 -0.574 13.852 1 97.81 64 LEU B C 1
ATOM 1695 O O . LEU B 1 64 ? 4.895 -0.999 13.93 1 97.81 64 LEU B O 1
ATOM 1699 N N . PRO B 1 65 ? 2.635 -1.295 13.469 1 95.38 65 PRO B N 1
ATOM 1700 C CA . PRO B 1 65 ? 2.953 -2.592 12.867 1 95.38 65 PRO B CA 1
ATOM 1701 C C . PRO B 1 65 ? 3.98 -2.486 11.742 1 95.38 65 PRO B C 1
ATOM 1703 O O . PRO B 1 65 ? 3.959 -1.526 10.969 1 95.38 65 PRO B O 1
ATOM 1706 N N . LYS B 1 66 ? 4.836 -3.508 11.547 1 95.5 66 LYS B N 1
ATOM 1707 C CA . LYS B 1 66 ? 5.969 -3.463 10.625 1 95.5 66 LYS B CA 1
ATOM 1708 C C . LYS B 1 66 ? 5.508 -3.166 9.203 1 95.5 66 LYS B C 1
ATOM 1710 O O . LYS B 1 66 ? 6.07 -2.303 8.531 1 95.5 66 LYS B O 1
ATOM 1715 N N . PRO B 1 67 ? 4.461 -3.807 8.68 1 94.62 67 PRO B N 1
ATOM 1716 C CA . PRO B 1 67 ? 4.035 -3.486 7.312 1 94.62 67 PRO B CA 1
ATOM 1717 C C . PRO B 1 67 ? 3.586 -2.035 7.16 1 94.62 67 PRO B C 1
ATOM 1719 O O . PRO B 1 67 ? 3.85 -1.41 6.129 1 94.62 67 PRO B O 1
ATOM 1722 N N . ASN B 1 68 ? 2.932 -1.532 8.219 1 97 68 ASN B N 1
ATOM 1723 C CA . ASN B 1 68 ? 2.506 -0.138 8.172 1 97 68 ASN B CA 1
ATOM 1724 C C . ASN B 1 68 ? 3.699 0.814 8.18 1 97 68 ASN B C 1
ATOM 1726 O O . ASN B 1 68 ? 3.746 1.766 7.398 1 97 68 ASN B O 1
ATOM 1730 N N . HIS B 1 69 ? 4.625 0.502 9.086 1 97.5 69 HIS B N 1
ATOM 1731 C CA . HIS B 1 69 ? 5.832 1.31 9.18 1 97.5 69 HIS B CA 1
ATOM 1732 C C . HIS B 1 69 ? 6.594 1.326 7.859 1 97.5 69 HIS B C 1
ATOM 1734 O O . HIS B 1 69 ? 6.973 2.393 7.367 1 97.5 69 HIS B O 1
ATOM 1740 N N . ASP B 1 70 ? 6.816 0.152 7.324 1 95.31 70 ASP B N 1
ATOM 1741 C CA . ASP B 1 70 ? 7.578 0.024 6.086 1 95.31 70 ASP B CA 1
ATOM 1742 C C . ASP B 1 70 ? 6.875 0.739 4.934 1 95.31 70 ASP B C 1
ATOM 1744 O O . ASP B 1 70 ? 7.52 1.395 4.113 1 95.31 70 ASP B O 1
ATOM 1748 N N . THR B 1 71 ? 5.586 0.548 4.832 1 95.94 71 THR B N 1
ATOM 1749 C CA . THR B 1 71 ? 4.785 1.216 3.811 1 95.94 71 THR B CA 1
ATOM 1750 C C . THR B 1 71 ? 4.879 2.732 3.955 1 95.94 71 THR B C 1
ATOM 1752 O O . THR B 1 71 ? 5.047 3.445 2.965 1 95.94 71 THR B O 1
ATOM 1755 N N . MET B 1 72 ? 4.789 3.252 5.191 1 97.31 72 MET B N 1
ATOM 1756 C CA . MET B 1 72 ? 4.891 4.684 5.453 1 97.31 72 MET B CA 1
ATOM 1757 C C . MET B 1 72 ? 6.242 5.23 5.008 1 97.31 72 MET B C 1
ATOM 1759 O O . MET B 1 72 ? 6.312 6.266 4.344 1 97.31 72 MET B O 1
ATOM 1763 N N . LYS B 1 73 ? 7.227 4.559 5.344 1 96.69 73 LYS B N 1
ATOM 1764 C CA . LYS B 1 73 ? 8.578 4.973 4.984 1 96.69 73 LYS B CA 1
ATOM 1765 C C . LYS B 1 73 ? 8.719 5.145 3.473 1 96.69 73 LYS B C 1
ATOM 1767 O O . LYS B 1 73 ? 9.203 6.176 3.002 1 96.69 73 LYS B O 1
ATOM 1772 N N . VAL B 1 74 ? 8.297 4.215 2.713 1 94.62 74 VAL B N 1
ATOM 1773 C CA . VAL B 1 74 ? 8.43 4.227 1.261 1 94.62 74 VAL B CA 1
ATOM 1774 C C . VAL B 1 74 ? 7.527 5.305 0.667 1 94.62 74 VAL B C 1
ATOM 1776 O O . VAL B 1 74 ? 7.938 6.043 -0.228 1 94.62 74 VAL B O 1
ATOM 1779 N N . LEU B 1 75 ? 6.277 5.375 1.166 1 95.62 75 LEU B N 1
ATOM 1780 C CA . LEU B 1 75 ? 5.324 6.355 0.656 1 95.62 75 LEU B CA 1
ATOM 1781 C C . LEU B 1 75 ? 5.836 7.777 0.869 1 95.62 75 LEU B C 1
ATOM 1783 O O . LEU B 1 75 ? 5.852 8.578 -0.064 1 95.62 75 LEU B O 1
ATOM 1787 N N . PHE B 1 76 ? 6.293 8.086 2.049 1 96.5 76 PHE B N 1
ATOM 1788 C CA . PHE B 1 76 ? 6.711 9.445 2.361 1 96.5 76 PHE B CA 1
ATOM 1789 C C . PHE B 1 76 ? 8.008 9.797 1.641 1 96.5 76 PHE B C 1
ATOM 1791 O O . PHE B 1 76 ? 8.219 10.945 1.256 1 96.5 76 PHE B O 1
ATOM 1798 N N . ARG B 1 77 ? 8.82 8.812 1.449 1 93.56 77 ARG B N 1
ATOM 1799 C CA . ARG B 1 77 ? 9.992 9.047 0.606 1 93.56 77 ARG B CA 1
ATOM 1800 C C . ARG B 1 77 ? 9.578 9.422 -0.812 1 93.56 77 ARG B C 1
ATOM 1802 O O . ARG B 1 77 ? 10.148 10.328 -1.414 1 93.56 77 ARG B O 1
ATOM 1809 N N . HIS B 1 78 ? 8.664 8.672 -1.298 1 89.88 78 HIS B N 1
ATOM 1810 C CA . HIS B 1 78 ? 8.141 8.969 -2.627 1 89.88 78 HIS B CA 1
ATOM 1811 C C . HIS B 1 78 ? 7.562 10.383 -2.689 1 89.88 78 HIS B C 1
ATOM 1813 O O . HIS B 1 78 ? 7.812 11.117 -3.646 1 89.88 78 HIS B O 1
ATOM 1819 N N . LEU B 1 79 ? 6.812 10.734 -1.709 1 92.88 79 LEU B N 1
ATOM 1820 C CA . LEU B 1 79 ? 6.191 12.055 -1.666 1 92.88 79 LEU B CA 1
ATOM 1821 C C . LEU B 1 79 ? 7.25 13.148 -1.554 1 92.88 79 LEU B C 1
ATOM 1823 O O . LEU B 1 79 ? 7.09 14.234 -2.123 1 92.88 79 LEU B O 1
ATOM 1827 N N . GLN B 1 80 ? 8.266 12.852 -0.826 1 91.56 80 GLN B N 1
ATOM 1828 C CA . GLN B 1 80 ? 9.375 13.797 -0.763 1 91.56 80 GLN B CA 1
ATOM 1829 C C . GLN B 1 80 ? 9.969 14.039 -2.146 1 91.56 80 GLN B C 1
ATOM 1831 O O . GLN B 1 80 ? 10.328 15.172 -2.484 1 91.56 80 GLN B O 1
ATOM 1836 N N . LYS B 1 81 ? 10.125 13.016 -2.895 1 86.69 81 LYS B N 1
ATOM 1837 C CA . LYS B 1 81 ? 10.656 13.148 -4.25 1 86.69 81 LYS B CA 1
ATOM 1838 C C . LYS B 1 81 ? 9.75 14.023 -5.113 1 86.69 81 LYS B C 1
ATOM 1840 O O . LYS B 1 81 ? 10.234 14.805 -5.934 1 86.69 81 LYS B O 1
ATOM 1845 N N . ILE B 1 82 ? 8.523 13.891 -4.941 1 84.94 82 ILE B N 1
ATOM 1846 C CA . ILE B 1 82 ? 7.555 14.711 -5.656 1 84.94 82 ILE B CA 1
ATOM 1847 C C . ILE B 1 82 ? 7.711 16.172 -5.246 1 84.94 82 ILE B C 1
ATOM 1849 O O . ILE B 1 82 ? 7.727 17.062 -6.102 1 84.94 82 ILE B O 1
ATOM 1853 N N . ILE B 1 83 ? 7.801 16.359 -3.955 1 88.19 83 ILE B N 1
ATOM 1854 C CA . ILE B 1 83 ? 7.891 17.703 -3.4 1 88.19 83 ILE B CA 1
ATOM 1855 C C . ILE B 1 83 ? 9.172 18.391 -3.893 1 88.19 83 ILE B C 1
ATOM 1857 O O . ILE B 1 83 ? 9.188 19.594 -4.129 1 88.19 83 ILE B O 1
ATOM 1861 N N . ALA B 1 84 ? 10.227 17.641 -4.051 1 86 84 ALA B N 1
ATOM 1862 C CA . ALA B 1 84 ? 11.5 18.188 -4.512 1 86 84 ALA B CA 1
ATOM 1863 C C . ALA B 1 84 ? 11.359 18.844 -5.879 1 86 84 ALA B C 1
ATOM 1865 O O . ALA B 1 84 ? 12.164 19.703 -6.246 1 86 84 ALA B O 1
ATOM 1866 N N . LYS B 1 85 ? 10.32 18.484 -6.617 1 82.25 85 LYS B N 1
ATOM 1867 C CA . LYS B 1 85 ? 10.07 19.078 -7.934 1 82.25 85 LYS B CA 1
ATOM 1868 C C . LYS B 1 85 ? 8.82 19.953 -7.918 1 82.25 85 LYS B C 1
ATOM 1870 O O . LYS B 1 85 ? 8.117 20.047 -8.922 1 82.25 85 LYS B O 1
ATOM 1875 N N . ALA B 1 86 ? 8.547 20.484 -6.754 1 76.75 86 ALA B N 1
ATOM 1876 C CA . ALA B 1 86 ? 7.309 21.234 -6.531 1 76.75 86 ALA B CA 1
ATOM 1877 C C . ALA B 1 86 ? 7.199 22.406 -7.504 1 76.75 86 ALA B C 1
ATOM 1879 O O . ALA B 1 86 ? 6.105 22.734 -7.973 1 76.75 86 ALA B O 1
ATOM 1880 N N . SER B 1 87 ? 8.234 23.078 -7.73 1 75.75 87 SER B N 1
ATOM 1881 C CA . SER B 1 87 ? 8.219 24.203 -8.656 1 75.75 87 SER B CA 1
ATOM 1882 C C . SER B 1 87 ? 7.727 23.781 -10.039 1 75.75 87 SER B C 1
ATOM 1884 O O . SER B 1 87 ? 7.129 24.578 -10.766 1 75.75 87 SER B O 1
ATOM 1886 N N . GLU B 1 88 ? 7.906 22.578 -10.359 1 71.5 88 GLU B N 1
ATOM 1887 C CA . GLU B 1 88 ? 7.52 22.047 -11.672 1 71.5 88 GLU B CA 1
ATOM 1888 C C . GLU B 1 88 ? 6.133 21.406 -11.617 1 71.5 88 GLU B C 1
ATOM 1890 O O . GLU B 1 88 ? 5.34 21.562 -12.547 1 71.5 88 GLU B O 1
ATOM 1895 N N . ASN B 1 89 ? 5.875 20.828 -10.516 1 70.25 89 ASN B N 1
ATOM 1896 C CA . ASN B 1 89 ? 4.664 20.016 -10.5 1 70.25 89 ASN B CA 1
ATOM 1897 C C . ASN B 1 89 ? 3.568 20.656 -9.656 1 70.25 89 ASN B C 1
ATOM 1899 O O . ASN B 1 89 ? 2.432 20.188 -9.641 1 70.25 89 ASN B O 1
ATOM 1903 N N . LEU B 1 90 ? 3.867 21.719 -8.828 1 70.75 90 LEU B N 1
ATOM 1904 C CA . LEU B 1 90 ? 2.93 22.516 -8.055 1 70.75 90 LEU B CA 1
ATOM 1905 C C . LEU B 1 90 ? 2.479 21.766 -6.805 1 70.75 90 LEU B C 1
ATOM 1907 O O . LEU B 1 90 ? 1.453 22.109 -6.207 1 70.75 90 LEU B O 1
ATOM 1911 N N . MET B 1 91 ? 3.18 20.641 -6.469 1 78.38 91 MET B N 1
ATOM 1912 C CA . MET B 1 91 ? 2.82 19.875 -5.277 1 78.38 91 MET B CA 1
ATOM 1913 C C . MET B 1 91 ? 3.74 20.219 -4.113 1 78.38 91 MET B C 1
ATOM 1915 O O . MET B 1 91 ? 4.746 19.547 -3.889 1 78.38 91 MET B O 1
ATOM 1919 N N . SER B 1 92 ? 3.309 21.172 -3.305 1 88.62 92 SER B N 1
ATOM 1920 C CA . SER B 1 92 ? 4.055 21.562 -2.115 1 88.62 92 SER B CA 1
ATOM 1921 C C . SER B 1 92 ? 3.803 20.609 -0.958 1 88.62 92 SER B C 1
ATOM 1923 O O . SER B 1 92 ? 2.912 19.75 -1.035 1 88.62 92 SER B O 1
ATOM 1925 N N . THR B 1 93 ? 4.629 20.75 0.031 1 92.94 93 THR B N 1
ATOM 1926 C CA . THR B 1 93 ? 4.441 19.953 1.241 1 92.94 93 THR B CA 1
ATOM 1927 C C . THR B 1 93 ? 3.025 20.125 1.785 1 92.94 93 THR B C 1
ATOM 1929 O O . THR B 1 93 ? 2.385 19.156 2.178 1 92.94 93 THR B O 1
ATOM 1932 N N . GLN B 1 94 ? 2.566 21.359 1.679 1 91.56 94 GLN B N 1
ATOM 1933 C CA . GLN B 1 94 ? 1.22 21.656 2.154 1 91.56 94 GLN B CA 1
ATOM 1934 C C . GLN B 1 94 ? 0.167 21 1.265 1 91.56 94 GLN B C 1
ATOM 1936 O O . GLN B 1 94 ? -0.813 20.438 1.762 1 91.56 94 GLN B O 1
ATOM 1941 N N . GLY B 1 95 ? 0.372 21.141 0.02 1 91 95 GLY B N 1
ATOM 1942 C CA . GLY B 1 95 ? -0.558 20.531 -0.911 1 91 95 GLY B CA 1
ATOM 1943 C C . GLY B 1 95 ? -0.673 19.031 -0.731 1 91 95 GLY B C 1
ATOM 1944 O O . GLY B 1 95 ? -1.777 18.484 -0.72 1 91 95 GLY B O 1
ATOM 1945 N N . ILE B 1 96 ? 0.444 18.406 -0.557 1 93.12 96 ILE B N 1
ATOM 1946 C CA . ILE B 1 96 ? 0.48 16.969 -0.391 1 93.12 96 ILE B CA 1
ATOM 1947 C C . ILE B 1 96 ? -0.167 16.578 0.938 1 93.12 96 ILE B C 1
ATOM 1949 O O . ILE B 1 96 ? -0.901 15.594 1.015 1 93.12 96 ILE B O 1
ATOM 1953 N N . SER B 1 97 ? 0.027 17.391 1.961 1 96.31 97 SER B N 1
ATOM 1954 C CA . SER B 1 97 ? -0.524 17.062 3.271 1 96.31 97 SER B CA 1
ATOM 1955 C C . SER B 1 97 ? -2.043 17.203 3.283 1 96.31 97 SER B C 1
ATOM 1957 O O . SER B 1 97 ? -2.734 16.453 3.986 1 96.31 97 SER B O 1
ATOM 1959 N N . ILE B 1 98 ? -2.543 18.078 2.545 1 93.75 98 ILE B N 1
ATOM 1960 C CA . ILE B 1 98 ? -3.986 18.266 2.453 1 93.75 98 ILE B CA 1
ATOM 1961 C C . ILE B 1 98 ? -4.625 17.047 1.789 1 93.75 98 ILE B C 1
ATOM 1963 O O . ILE B 1 98 ? -5.727 16.641 2.16 1 93.75 98 ILE B O 1
ATOM 1967 N N . VAL B 1 99 ? -3.904 16.547 0.848 1 93.31 99 VAL B N 1
ATOM 1968 C CA . VAL B 1 99 ? -4.418 15.391 0.108 1 93.31 99 VAL B CA 1
ATOM 1969 C C . VAL B 1 99 ? -4.27 14.125 0.95 1 93.31 99 VAL B C 1
ATOM 1971 O O . VAL B 1 99 ? -5.215 13.344 1.073 1 93.31 99 VAL B O 1
ATOM 1974 N N . PHE B 1 100 ? -3.193 13.891 1.579 1 96.88 100 PHE B N 1
ATOM 1975 C CA . PHE B 1 100 ? -2.854 12.602 2.174 1 96.88 100 PHE B CA 1
ATOM 1976 C C . PHE B 1 100 ? -3.182 12.594 3.662 1 96.88 100 PHE B C 1
ATOM 1978 O O . PHE B 1 100 ? -3.266 11.523 4.277 1 96.88 100 PHE B O 1
ATOM 1985 N N . GLY B 1 101 ? -3.389 13.766 4.238 1 97.75 101 GLY B N 1
ATOM 1986 C CA . GLY B 1 101 ? -3.773 13.789 5.641 1 97.75 101 GLY B CA 1
ATOM 1987 C C . GLY B 1 101 ? -4.977 12.922 5.949 1 97.75 101 GLY B C 1
ATOM 1988 O O . GLY B 1 101 ? -4.84 11.852 6.539 1 97.75 101 GLY B O 1
ATOM 1989 N N . PRO B 1 102 ? -6.102 13.336 5.383 1 96.38 102 PRO B N 1
ATOM 1990 C CA . PRO B 1 102 ? -7.32 12.562 5.629 1 96.38 102 PRO B CA 1
ATOM 1991 C C . PRO B 1 102 ? -7.297 11.188 4.957 1 96.38 102 PRO B C 1
ATOM 1993 O O . PRO B 1 102 ? -8.117 10.32 5.281 1 96.38 102 PRO B O 1
ATOM 1996 N N . THR B 1 103 ? -6.402 11.016 3.967 1 96.5 103 THR B N 1
ATOM 1997 C CA . THR B 1 103 ? -6.309 9.766 3.225 1 96.5 103 THR B CA 1
ATOM 1998 C C . THR B 1 103 ? -5.605 8.695 4.059 1 96.5 103 THR B C 1
ATOM 2000 O O . THR B 1 103 ? -6.004 7.527 4.043 1 96.5 103 THR B O 1
ATOM 2003 N N . LEU B 1 104 ? -4.641 9.07 4.836 1 98.06 104 LEU B N 1
ATOM 2004 C CA . LEU B 1 104 ? -3.783 8.102 5.508 1 98.06 104 LEU B CA 1
ATOM 2005 C C . LEU B 1 104 ? -4.195 7.93 6.965 1 98.06 104 LEU B C 1
ATOM 2007 O O . LEU B 1 104 ? -3.785 6.969 7.625 1 98.06 104 LEU B O 1
ATOM 2011 N N . LEU B 1 105 ? -4.891 8.93 7.449 1 97.19 105 LEU B N 1
ATOM 2012 C CA . LEU B 1 105 ? -5.246 8.977 8.859 1 97.19 105 LEU B CA 1
ATOM 2013 C C . LEU B 1 105 ? -6.695 9.414 9.047 1 97.19 105 LEU B C 1
ATOM 2015 O O . LEU B 1 105 ? -7.066 10.531 8.672 1 97.19 105 LEU B O 1
ATOM 2019 N N . TRP B 1 106 ? -7.523 8.539 9.57 1 95.5 106 TRP B N 1
ATOM 2020 C CA . TRP B 1 106 ? -8.891 8.883 9.93 1 95.5 106 TRP B CA 1
ATOM 2021 C C . TRP B 1 106 ? -9.367 8.039 11.109 1 95.5 106 TRP B C 1
ATOM 2023 O O . TRP B 1 106 ? -8.883 6.926 11.32 1 95.5 106 TRP B O 1
ATOM 2033 N N . PRO B 1 107 ? -10.234 8.609 11.922 1 94.69 107 PRO B N 1
ATOM 2034 C CA . PRO B 1 107 ? -10.672 7.898 13.125 1 94.69 107 PRO B CA 1
ATOM 2035 C C . PRO B 1 107 ? -11.672 6.785 12.82 1 94.69 107 PRO B C 1
ATOM 2037 O O . PRO B 1 107 ? -12.359 6.832 11.797 1 94.69 107 PRO B O 1
ATOM 2040 N N . GLN B 1 108 ? -11.656 5.809 13.703 1 92.44 108 GLN B N 1
ATOM 2041 C CA . GLN B 1 108 ? -12.617 4.719 13.562 1 92.44 108 GLN B CA 1
ATOM 2042 C C . GLN B 1 108 ? -14.047 5.219 13.734 1 92.44 108 GLN B C 1
ATOM 2044 O O . GLN B 1 108 ? -14.945 4.809 12.992 1 92.44 108 GLN B O 1
ATOM 2049 N N . PHE B 1 109 ? -14.203 6.098 14.695 1 89.62 109 PHE B N 1
ATOM 2050 C CA . PHE B 1 109 ? -15.492 6.719 14.969 1 89.62 109 PHE B CA 1
ATOM 2051 C C . PHE B 1 109 ? -15.414 8.234 14.797 1 89.62 109 PHE B C 1
ATOM 2053 O O . PHE B 1 109 ? -14.586 8.891 15.43 1 89.62 109 PHE B O 1
ATOM 2060 N N . ASP B 1 110 ? -16.094 8.766 13.836 1 82.56 110 ASP B N 1
ATOM 2061 C CA . ASP B 1 110 ? -16.062 10.188 13.516 1 82.56 110 ASP B CA 1
ATOM 2062 C C . ASP B 1 110 ? -16.797 11.016 14.57 1 82.56 110 ASP B C 1
ATOM 2064 O O . ASP B 1 110 ? -17.859 11.578 14.289 1 82.56 110 ASP B O 1
ATOM 2068 N N . THR B 1 111 ? -16.312 11.062 15.68 1 78.38 111 THR B N 1
ATOM 2069 C CA . THR B 1 111 ? -17 11.766 16.766 1 78.38 111 THR B CA 1
ATOM 2070 C C . THR B 1 111 ? -16.469 13.188 16.906 1 78.38 111 THR B C 1
ATOM 2072 O O . THR B 1 111 ? -17.078 14.023 17.578 1 78.38 111 THR B O 1
ATOM 2075 N N . GLY B 1 112 ? -15.547 13.539 16.266 1 78.38 112 GLY B N 1
ATOM 2076 C CA . GLY B 1 112 ? -14.953 14.852 16.406 1 78.38 112 GLY B CA 1
ATOM 2077 C C . GLY B 1 112 ? -15.367 15.82 15.312 1 78.38 112 GLY B C 1
ATOM 2078 O O . GLY B 1 112 ? -16.094 15.445 14.383 1 78.38 112 GLY B O 1
ATOM 2079 N N . ASN B 1 113 ? -14.945 17 15.57 1 88.81 113 ASN B N 1
ATOM 2080 C CA . ASN B 1 113 ? -15.094 18.031 14.547 1 88.81 113 ASN B CA 1
ATOM 2081 C C . ASN B 1 113 ? -14.234 17.734 13.32 1 88.81 113 ASN B C 1
ATOM 2083 O O . ASN B 1 113 ? -13.008 17.688 13.414 1 88.81 113 ASN B O 1
ATOM 2087 N N . MET B 1 114 ? -14.867 17.5 12.258 1 88.62 114 MET B N 1
ATOM 2088 C CA . MET B 1 114 ? -14.203 17.125 11.008 1 88.62 114 MET B CA 1
ATOM 2089 C C . MET B 1 114 ? -13.125 18.141 10.648 1 88.62 114 MET B C 1
ATOM 2091 O O . MET B 1 114 ? -12.023 17.766 10.227 1 88.62 114 MET B O 1
ATOM 2095 N N . ALA B 1 115 ? -13.492 19.406 10.781 1 89.88 115 ALA B N 1
ATOM 2096 C CA . ALA B 1 115 ? -12.555 20.453 10.422 1 89.88 115 ALA B CA 1
ATOM 2097 C C . ALA B 1 115 ? -11.297 20.391 11.281 1 89.88 115 ALA B C 1
ATOM 2099 O O . ALA B 1 115 ? -10.18 20.547 10.773 1 89.88 115 ALA B O 1
ATOM 2100 N N . VAL B 1 116 ? -11.523 20.125 12.555 1 93.12 116 VAL B N 1
ATOM 2101 C CA . VAL B 1 116 ? -10.406 20.062 13.492 1 93.12 116 VAL B CA 1
ATOM 2102 C C . VAL B 1 116 ? -9.562 18.812 13.195 1 93.12 116 VAL B C 1
ATOM 2104 O O . VAL B 1 116 ? -8.328 18.891 13.188 1 93.12 116 VAL B O 1
ATOM 2107 N N . HIS B 1 117 ? -10.227 17.75 12.898 1 92.62 117 HIS B N 1
ATOM 2108 C CA . HIS B 1 117 ? -9.516 16.531 12.555 1 92.62 117 HIS B CA 1
ATOM 2109 C C . HIS B 1 117 ? -8.703 16.703 11.273 1 92.62 117 HIS B C 1
ATOM 2111 O O . HIS B 1 117 ? -7.566 16.234 11.188 1 92.62 117 HIS B O 1
ATOM 2117 N N . MET B 1 118 ? -9.258 17.422 10.391 1 94.38 118 MET B N 1
ATOM 2118 C CA . MET B 1 118 ? -8.57 17.641 9.117 1 94.38 118 MET B CA 1
ATOM 2119 C C . MET B 1 118 ? -7.289 18.438 9.328 1 94.38 118 MET B C 1
ATOM 2121 O O . MET B 1 118 ? -6.262 18.141 8.711 1 94.38 118 MET B O 1
ATOM 2125 N N . VAL B 1 119 ? -7.441 19.391 10.172 1 96.62 119 VAL B N 1
ATOM 2126 C CA . VAL B 1 119 ? -6.277 20.219 10.461 1 96.62 119 VAL B CA 1
ATOM 2127 C C . VAL B 1 119 ? -5.164 19.359 11.055 1 96.62 119 VAL B C 1
ATOM 2129 O O . VAL B 1 119 ? -4.016 19.422 10.602 1 96.62 119 VAL B O 1
ATOM 2132 N N . TYR B 1 120 ? -5.473 18.531 12.039 1 97.12 120 TYR B N 1
ATOM 2133 C CA . TYR B 1 120 ? -4.469 17.688 12.695 1 97.12 120 TYR B CA 1
ATOM 2134 C C . TYR B 1 120 ? -3.912 16.641 11.742 1 97.12 120 TYR B C 1
ATOM 2136 O O . TYR B 1 120 ? -2.709 16.375 11.734 1 97.12 120 TYR B O 1
ATOM 2144 N N . GLN B 1 121 ? -4.801 16.078 10.992 1 97.88 121 GLN B N 1
ATOM 2145 C CA . GLN B 1 121 ? -4.363 15.109 9.984 1 97.88 121 GLN B CA 1
ATOM 2146 C C . GLN B 1 121 ? -3.34 15.727 9.039 1 97.88 121 GLN B C 1
ATOM 2148 O O . GLN B 1 121 ? -2.283 15.141 8.789 1 97.88 121 GLN B O 1
ATOM 2153 N N . ASN B 1 122 ? -3.646 16.891 8.539 1 97.62 122 ASN B N 1
ATOM 2154 C CA . ASN B 1 122 ? -2.732 17.594 7.641 1 97.62 122 ASN B CA 1
ATOM 2155 C C . ASN B 1 122 ? -1.398 17.891 8.32 1 97.62 122 ASN B C 1
ATOM 2157 O O . ASN B 1 122 ? -0.337 17.703 7.723 1 97.62 122 ASN B O 1
ATOM 2161 N N . GLN B 1 123 ? -1.491 18.297 9.539 1 98.25 123 GLN B N 1
ATOM 2162 C CA . GLN B 1 123 ? -0.29 18.688 10.273 1 98.25 123 GLN B CA 1
ATOM 2163 C C . GLN B 1 123 ? 0.604 17.484 10.539 1 98.25 123 GLN B C 1
ATOM 2165 O O . GLN B 1 123 ? 1.832 17.594 10.5 1 98.25 123 GLN B O 1
ATOM 2170 N N . ILE B 1 124 ? 0.042 16.391 10.836 1 98.69 124 ILE B N 1
ATOM 2171 C CA . ILE B 1 124 ? 0.79 15.172 11.109 1 98.69 124 ILE B CA 1
ATOM 2172 C C . ILE B 1 124 ? 1.562 14.75 9.859 1 98.69 124 ILE B C 1
ATOM 2174 O O . ILE B 1 124 ? 2.771 14.516 9.922 1 98.69 124 ILE B O 1
ATOM 2178 N N . VAL B 1 125 ? 0.878 14.703 8.758 1 98.5 125 VAL B N 1
ATOM 2179 C CA . VAL B 1 125 ? 1.496 14.305 7.5 1 98.5 125 VAL B CA 1
ATOM 2180 C C . VAL B 1 125 ? 2.578 15.312 7.117 1 98.5 125 VAL B C 1
ATOM 2182 O O . VAL B 1 125 ? 3.672 14.93 6.699 1 98.5 125 VAL B O 1
ATOM 2185 N N . GLU B 1 126 ? 2.248 16.578 7.293 1 97.94 126 GLU B N 1
ATOM 2186 C CA . GLU B 1 126 ? 3.205 17.641 6.965 1 97.94 126 GLU B CA 1
ATOM 2187 C C . GLU B 1 126 ? 4.484 17.484 7.785 1 97.94 126 GLU B C 1
ATOM 2189 O O . GLU B 1 126 ? 5.586 17.594 7.246 1 97.94 126 GLU B O 1
ATOM 2194 N N . LEU B 1 127 ? 4.379 17.234 9.062 1 98.5 127 LEU B N 1
ATOM 2195 C CA . LEU B 1 127 ? 5.539 17.125 9.938 1 98.5 127 LEU B CA 1
ATOM 2196 C C . LEU B 1 127 ? 6.391 15.922 9.555 1 98.5 127 LEU B C 1
ATOM 2198 O O . LEU B 1 127 ? 7.621 16 9.531 1 98.5 127 LEU B O 1
ATOM 2202 N N . ILE B 1 128 ? 5.746 14.82 9.297 1 98.5 128 ILE B N 1
ATOM 2203 C CA . ILE B 1 128 ? 6.484 13.617 8.938 1 98.5 128 ILE B CA 1
ATOM 2204 C C . ILE B 1 128 ? 7.25 13.844 7.637 1 98.5 128 ILE B C 1
ATOM 2206 O O . ILE B 1 128 ? 8.391 13.391 7.492 1 98.5 128 ILE B O 1
ATOM 2210 N N . LEU B 1 129 ? 6.652 14.578 6.703 1 97.19 129 LEU B N 1
ATOM 2211 C CA . LEU B 1 129 ? 7.328 14.914 5.453 1 97.19 129 LEU B CA 1
ATOM 2212 C C . LEU B 1 129 ? 8.539 15.797 5.711 1 97.19 129 LEU B C 1
ATOM 2214 O O . LEU B 1 129 ? 9.625 15.547 5.184 1 97.19 129 LEU B O 1
ATOM 2218 N N . ILE B 1 130 ? 8.336 16.766 6.496 1 96.69 130 ILE B N 1
ATOM 2219 C CA . ILE B 1 130 ? 9.383 17.734 6.781 1 96.69 130 ILE B CA 1
ATOM 2220 C C . ILE B 1 130 ? 10.516 17.078 7.559 1 96.69 130 ILE B C 1
ATOM 2222 O O . ILE B 1 130 ? 11.688 17.312 7.273 1 96.69 130 ILE B O 1
ATOM 2226 N N . GLU B 1 131 ? 10.18 16.234 8.539 1 97.44 131 GLU B N 1
ATOM 2227 C CA . GLU B 1 131 ? 11.164 15.633 9.438 1 97.44 131 GLU B CA 1
ATOM 2228 C C . GLU B 1 131 ? 11.43 14.18 9.062 1 97.44 131 GLU B C 1
ATOM 2230 O O . GLU B 1 131 ? 11.664 13.336 9.938 1 97.44 131 GLU B O 1
ATOM 2235 N N . TYR B 1 132 ? 11.312 13.891 7.805 1 97.38 132 TYR B N 1
ATOM 2236 C CA . TYR B 1 132 ? 11.445 12.516 7.324 1 97.38 132 TYR B CA 1
ATOM 2237 C C . TYR B 1 132 ? 12.742 11.883 7.82 1 97.38 132 TYR B C 1
ATOM 2239 O O . TYR B 1 132 ? 12.734 10.797 8.398 1 97.38 132 TYR B O 1
ATOM 2247 N N . SER B 1 133 ? 13.883 12.531 7.656 1 96.94 133 SER B N 1
ATOM 2248 C CA . SER B 1 133 ? 15.18 11.977 8.008 1 96.94 133 SER B CA 1
ATOM 2249 C C . SER B 1 133 ? 15.281 11.711 9.508 1 96.94 133 SER B C 1
ATOM 2251 O O . SER B 1 133 ? 15.867 10.711 9.93 1 96.94 133 SER B O 1
ATOM 2253 N N . GLU B 1 134 ? 14.688 12.547 10.273 1 97.5 134 GLU B N 1
ATOM 2254 C CA . GLU B 1 134 ? 14.695 12.367 11.719 1 97.5 134 GLU B CA 1
ATOM 2255 C C . GLU B 1 134 ? 13.828 11.188 12.141 1 97.5 134 GLU B C 1
ATOM 2257 O O . GLU B 1 134 ? 14.172 10.453 13.062 1 97.5 134 GLU B O 1
ATOM 2262 N N . ILE B 1 135 ? 12.773 10.992 11.445 1 98.12 135 ILE B N 1
ATOM 2263 C CA . ILE B 1 135 ? 11.766 10.023 11.852 1 98.12 135 ILE B CA 1
ATOM 2264 C C . ILE B 1 135 ? 12.141 8.633 11.336 1 98.12 135 ILE B C 1
ATOM 2266 O O . ILE B 1 135 ? 12.016 7.641 12.047 1 98.12 135 ILE B O 1
ATOM 2270 N N . PHE B 1 136 ? 12.648 8.562 10.062 1 97.12 136 PHE B N 1
ATOM 2271 C CA . PHE B 1 136 ? 12.875 7.258 9.445 1 97.12 136 PHE B CA 1
ATOM 2272 C C . PHE B 1 136 ? 14.367 6.977 9.312 1 97.12 136 PHE B C 1
ATOM 2274 O O . PHE B 1 136 ? 14.766 5.859 8.969 1 97.12 136 PHE B O 1
ATOM 2281 N N . GLY B 1 137 ? 15.141 7.902 9.633 1 91.56 137 GLY B N 1
ATOM 2282 C CA . GLY B 1 137 ? 16.578 7.766 9.414 1 91.56 137 GLY B CA 1
ATOM 2283 C C . GLY B 1 137 ? 17.016 8.234 8.047 1 91.56 137 GLY B C 1
ATOM 2284 O O . GLY B 1 137 ? 16.188 8.5 7.176 1 91.56 137 GLY B O 1
ATOM 2285 N N . PRO B 1 138 ? 18.359 8.453 7.938 1 79.94 138 PRO B N 1
ATOM 2286 C CA . PRO B 1 138 ? 18.859 8.961 6.664 1 79.94 138 PRO B CA 1
ATOM 2287 C C . PRO B 1 138 ? 18.656 7.984 5.508 1 79.94 138 PRO B C 1
ATOM 2289 O O . PRO B 1 138 ? 18.625 6.77 5.723 1 79.94 138 PRO B O 1
ATOM 2292 N N . THR B 1 139 ? 18.219 8.5 4.41 1 71.38 139 THR B N 1
ATOM 2293 C CA . THR B 1 139 ? 18.031 7.688 3.211 1 71.38 139 THR B CA 1
ATOM 2294 C C . THR B 1 139 ? 19.375 7.262 2.625 1 71.38 139 THR B C 1
ATOM 2296 O O . THR B 1 139 ? 20.344 8.016 2.691 1 71.38 139 THR B O 1
ATOM 2299 N N . ASP B 1 140 ? 19.625 6 2.486 1 54.88 140 ASP B N 1
ATOM 2300 C CA . ASP B 1 140 ? 20.875 5.602 1.818 1 54.88 140 ASP B CA 1
ATOM 2301 C C . ASP B 1 140 ? 20.906 6.133 0.387 1 54.88 140 ASP B C 1
ATOM 2303 O O . ASP B 1 140 ? 20.172 5.664 -0.477 1 54.88 140 ASP B O 1
ATOM 2307 N N . ASP B 1 141 ? 20.547 7.246 0.072 1 45.44 141 ASP B N 1
ATOM 2308 C CA . ASP B 1 141 ? 20.875 7.656 -1.289 1 45.44 141 ASP B CA 1
ATOM 2309 C C . ASP B 1 141 ? 22.391 7.699 -1.488 1 45.44 141 ASP B C 1
ATOM 2311 O O . ASP B 1 141 ? 23.125 8.078 -0.58 1 45.44 141 ASP B O 1
#

Foldseek 3Di:
DPPPPVPPPVVPLVVVVLVVVLVVQQPDPAFLQGQVCQVQLLVLLPDDDPVSSLVSLLVSLVVDDPVSSVVVLVVLVVVLVVCVCCVPNVCHLQNSLLRCLCSRHDHPDPPDDPVSSSVSSSSSSSSCSVCVCVRPNDDPD/DPPPPVPPPVVPLVVVVLVVVLVVQQPDPAFLQGQVCQVQLLVLLPDDDPVSSLVSLLVSLVVDDPVSSVVVLVVLVVVLVVCVCCVPNVCHLQNSLLRCLCSRHDHPDPPDDPVSSSVSSSSSSSSCSVCVCVRPNDDPD

pLDDT: mean 87.85, std 16.38, range [25.42, 98.81]

InterPro domains:
  IPR000198 Rho GTPase-activating protein domain [PF00620] (8-108)
  IPR000198 Rho GTPase-activating protein domain [PS50238] (1-136)
  IPR000198 Rho GTPase-activating protein domain [SM00324] (1-133)
  IPR008936 Rho GTPase activation protein [G3DSA:1.10.555.10] (1-137)
  IPR008936 Rho GTPase activation protein [SSF48350] (7-139)
  IPR050729 Rho GTPase-activating protein [PTHR23176] (1-138)

Radius of gyration: 19.59 Å; Cα contacts (8 Å, |Δi|>4): 287; chains: 2; bounding box: 42×59×51 Å

Organism: Acipenser ruthenus (NCBI:txid7906)

Nearest PDB structures (foldseek):
  3byi-assembly1_A  TM=8.928E-01  e=2.169E-12  Homo sapiens
  3cxl-assembly1_A  TM=8.580E-01  e=2.814E-07  unclassified
  5c5s-assembly2_B  TM=9.275E-01  e=9.846E-07  Homo sapiens
  5hpy-assembly2_D  TM=9.245E-01  e=1.035E-06  Homo sapiens
  5c5s-assembly3_C  TM=7.870E-01  e=1.625E-06  Homo sapiens